Protein 7NFJ (pdb70)

Sequence (209 aa):
GEIAQALKEEIAKALKEIAWALKEIAQAYKGGEIAQQALKEEIAKALKEEIAWALKEIAQAYKGGEEIAQALKEEIAKALKEIAWALKEIAQAYKGGEEIAQALKEEIAKALKEIAWALKEIAQAYKGEEIAQQALKEEIAKALKEIAWALKEIAQAYKGGEIAQALKEIAKALKEIAWALKEIAQAYKGGEIAQALKEEIAKKALKEIAWALKEIAQAYKG

Secondary structure (P-SEA, 3-state):
caaaaaaaaaaaaaaaaaaaaaaaaaaaac/caaaaaaaaaaaaaaaaaaaaaaaaaaaac/caaaaaaaaaaaaaaaaaaaaaaaaaaaac/caaaaaaaaaaaaaaaaaaaaaaaaaaac/caaaaaaaaaaaaaaaaaaaaaaaaaaaac/caaaaaaaaaaaaaaaaaaaaaaaaaaaac/caaaaaaaaaaaaaaaaaaaaaaaaaaaac

B-factor: mean 31.12, std 14.84, range [14.7, 106.24]

Structure (mmCIF, N/CA/C/O backbone):
data_7NFJ
#
_entry.id   7NFJ
#
_cell.length_a   48.539
_cell.length_b   130.416
_cell.length_c   38.454
_cell.angle_alpha   90.000
_cell.angle_beta   90.000
_cell.angle_gamma   90.000
#
_symmetry.space_group_name_H-M   'P 21 21 2'
#
loop_
_entity.id
_entity.type
_entity.pdbx_description
1 polymer CC-Type2-(LaId)4-L28Y
2 water water
#
loop_
_atom_site.group_PDB
_atom_site.id
_atom_site.type_symbol
_atom_site.label_atom_id
_atom_site.label_alt_id
_atom_site.label_comp_id
_atom_site.label_asym_id
_atom_site.label_entity_id
_atom_site.label_seq_id
_atom_site.pdbx_PDB_ins_code
_atom_site.Cartn_x
_atom_site.Cartn_y
_atom_site.Cartn_z
_atom_site.occupancy
_atom_site.B_iso_or_equiv
_atom_site.auth_seq_id
_atom_site.auth_comp_id
_atom_site.auth_asym_id
_atom_site.auth_atom_id
_atom_site.pdbx_PDB_model_num
ATOM 4 N N . GLY A 1 2 ? 11.611 0.810 6.777 1.00 43.52 1 GLY A N 1
ATOM 5 C CA . GLY A 1 2 ? 11.996 0.604 8.211 1.00 40.13 1 GLY A CA 1
ATOM 6 C C . GLY A 1 2 ? 12.156 1.874 9.041 1.00 35.61 1 GLY A C 1
ATOM 7 O O . GLY A 1 2 ? 12.035 3.007 8.508 1.00 30.44 1 GLY A O 1
ATOM 8 N N . GLU A 1 3 ? 12.373 1.700 10.344 1.00 32.49 2 GLU A N 1
ATOM 9 C CA . GLU A 1 3 ? 12.274 2.835 11.303 1.00 31.81 2 GLU A CA 1
ATOM 10 C C . GLU A 1 3 ? 13.468 3.779 11.079 1.00 27.70 2 GLU A C 1
ATOM 11 O O . GLU A 1 3 ? 13.355 4.951 11.322 1.00 28.61 2 GLU A O 1
ATOM 17 N N . ILE A 1 4 ? 14.631 3.280 10.664 1.00 28.57 3 ILE A N 1
ATOM 18 C CA . ILE A 1 4 ? 15.813 4.151 10.417 1.00 26.49 3 ILE A CA 1
ATOM 19 C C . ILE A 1 4 ? 15.495 5.062 9.226 1.00 25.68 3 ILE A C 1
ATOM 20 O O . ILE A 1 4 ? 15.670 6.290 9.303 1.00 24.83 3 ILE A O 1
ATOM 25 N N . ALA A 1 5 ? 15.020 4.480 8.131 1.00 26.20 4 ALA A N 1
ATOM 26 C CA . ALA A 1 5 ? 14.685 5.257 6.935 1.00 25.38 4 ALA A CA 1
ATOM 27 C C . ALA A 1 5 ? 13.582 6.279 7.291 1.00 24.74 4 ALA A C 1
ATOM 28 O O . ALA A 1 5 ? 13.667 7.423 6.845 1.00 24.77 4 ALA A O 1
ATOM 30 N N . GLN A 1 6 ? 12.571 5.859 8.073 1.00 25.36 5 GLN A N 1
ATOM 31 C CA . GLN A 1 6 ? 11.518 6.808 8.477 1.00 26.09 5 GLN A CA 1
ATOM 32 C C . GLN A 1 6 ? 12.093 7.975 9.273 1.00 24.07 5 GLN A C 1
ATOM 33 O O . GLN A 1 6 ? 11.695 9.114 9.065 1.00 24.28 5 GLN A O 1
ATOM 39 N N . ALA A 1 7 ? 12.991 7.696 10.204 1.00 23.20 6 ALA A N 1
ATOM 40 C CA . ALA A 1 7 ? 13.586 8.755 11.022 1.00 22.42 6 ALA A CA 1
ATOM 41 C C . ALA A 1 7 ? 14.426 9.702 10.162 1.00 20.13 6 ALA A C 1
ATOM 42 O O . ALA A 1 7 ? 14.415 10.915 10.385 1.00 21.19 6 ALA A O 1
ATOM 44 N N . LEU A 1 8 ? 15.122 9.150 9.176 1.00 20.23 7 LEU A N 1
ATOM 45 C CA . LEU A 1 8 ? 15.888 9.983 8.238 1.00 19.64 7 LEU A CA 1
ATOM 46 C C . LEU A 1 8 ? 14.963 10.884 7.406 1.00 19.95 7 LEU A C 1
ATOM 47 O O . LEU A 1 8 ? 15.281 12.049 7.187 1.00 19.94 7 LEU A O 1
ATOM 52 N N . LYS A 1 9 ? 13.786 10.365 7.046 1.00 21.98 8 LYS A N 1
ATOM 53 C CA . LYS A 1 9 ? 12.802 11.178 6.337 1.00 21.54 8 LYS A CA 1
ATOM 54 C C . LYS A 1 9 ? 12.297 12.326 7.261 1.00 20.88 8 LYS A C 1
ATOM 55 O O . LYS A 1 9 ? 12.068 13.443 6.768 1.00 22.03 8 LYS A O 1
ATOM 61 N N . GLU A 1 10 ? 12.143 12.063 8.549 1.00 20.75 9 GLU A N 1
ATOM 62 C CA A GLU A 1 10 ? 11.749 13.111 9.494 0.49 22.10 9 GLU A CA 1
ATOM 63 C CA B GLU A 1 10 ? 11.747 13.109 9.496 0.51 22.65 9 GLU A CA 1
ATOM 64 C C . GLU A 1 10 ? 12.828 14.197 9.562 1.00 19.58 9 GLU A C 1
ATOM 65 O O . GLU A 1 10 ? 12.531 15.377 9.690 1.00 20.66 9 GLU A O 1
ATOM 76 N N . ILE A 1 11 ? 14.095 13.801 9.525 1.00 18.37 10 ILE A N 1
ATOM 77 C CA . ILE A 1 11 ? 15.223 14.773 9.482 1.00 18.36 10 ILE A CA 1
ATOM 78 C C . ILE A 1 11 ? 15.097 15.619 8.218 1.00 16.85 10 ILE A C 1
ATOM 79 O O . ILE A 1 11 ? 15.224 16.844 8.269 1.00 17.32 10 ILE A O 1
ATOM 84 N N . ALA A 1 12 ? 14.846 14.974 7.066 1.00 17.25 11 ALA A N 1
ATOM 85 C CA . ALA A 1 12 ? 14.695 15.722 5.798 1.00 17.17 11 ALA A CA 1
ATOM 86 C C . ALA A 1 12 ? 13.551 16.749 5.936 1.00 18.55 11 ALA A C 1
ATOM 87 O O . ALA A 1 12 ? 13.681 17.886 5.519 1.00 18.11 11 ALA A O 1
ATOM 89 N N . LYS A 1 13 ? 12.416 16.333 6.529 1.00 18.15 12 LYS A N 1
ATOM 90 C CA . LYS A 1 13 ? 11.270 17.238 6.691 1.00 19.68 12 LYS A CA 1
ATOM 91 C C . LYS A 1 13 ? 11.662 18.427 7.558 1.00 17.95 12 LYS A C 1
ATOM 92 O O . LYS A 1 13 ? 11.295 19.569 7.276 1.00 19.09 12 LYS A O 1
ATOM 98 N N . ALA A 1 14 ? 12.376 18.174 8.655 1.00 17.57 13 ALA A N 1
ATOM 99 C CA . ALA A 1 14 ? 12.813 19.231 9.581 1.00 17.56 13 ALA A CA 1
ATOM 100 C C . ALA A 1 14 ? 13.749 20.220 8.864 1.00 16.39 13 ALA A C 1
ATOM 101 O O . ALA A 1 14 ? 13.675 21.430 9.064 1.00 16.86 13 ALA A O 1
ATOM 103 N N . LEU A 1 15 ? 14.626 19.700 7.999 1.00 15.61 14 LEU A N 1
ATOM 104 C CA . LEU A 1 15 ? 15.509 20.564 7.207 1.00 15.24 14 LEU A CA 1
ATOM 105 C C . LEU A 1 15 ? 14.718 21.438 6.235 1.00 15.62 14 LEU A C 1
ATOM 106 O O . LEU A 1 15 ? 15.053 22.599 6.020 1.00 16.11 14 LEU A O 1
ATOM 111 N N . LYS A 1 16 ? 13.631 20.903 5.655 1.00 16.99 15 LYS A N 1
ATOM 112 C CA . LYS A 1 16 ? 12.766 21.712 4.784 1.00 17.49 15 LYS A CA 1
ATOM 113 C C . LYS A 1 16 ? 12.113 22.845 5.636 1.00 17.14 15 LYS A C 1
ATOM 114 O O . LYS A 1 16 ? 11.920 23.956 5.131 1.00 17.59 15 LYS A O 1
ATOM 120 N N . GLU A 1 17 ? 11.777 22.539 6.882 1.00 16.81 16 GLU A N 1
ATOM 121 C CA . GLU A 1 17 ? 11.242 23.577 7.790 1.00 17.50 16 GLU A CA 1
ATOM 122 C C . GLU A 1 17 ? 12.233 24.690 8.034 1.00 15.88 16 GLU A C 1
ATOM 123 O O . GLU A 1 17 ? 11.909 25.865 8.107 1.00 17.08 16 GLU A O 1
ATOM 129 N N . ILE A 1 18 ? 13.498 24.305 8.168 1.00 16.32 17 ILE A N 1
ATOM 130 C CA . ILE A 1 18 ? 14.601 25.296 8.334 1.00 15.96 17 ILE A CA 1
ATOM 131 C C . ILE A 1 18 ? 14.683 26.131 7.029 1.00 15.08 17 ILE A C 1
ATOM 132 O O . ILE A 1 18 ? 14.797 27.387 7.118 1.00 15.91 17 ILE A O 1
ATOM 137 N N . ALA A 1 19 ? 14.621 25.517 5.862 1.00 15.29 18 ALA A N 1
ATOM 138 C CA . ALA A 1 19 ? 14.681 26.282 4.603 1.00 15.10 18 ALA A CA 1
ATOM 139 C C . ALA A 1 19 ? 13.539 27.299 4.592 1.00 15.52 18 ALA A C 1
ATOM 140 O O . ALA A 1 19 ? 13.716 28.458 4.179 1.00 16.33 18 ALA A O 1
ATOM 142 N N . TRP A 1 20 ? 12.313 26.877 4.958 1.00 16.09 19 TRP A N 1
ATOM 143 C CA . TRP A 1 20 ? 11.165 27.790 4.970 1.00 16.96 19 TRP A CA 1
ATOM 144 C C . TRP A 1 20 ? 11.367 28.936 5.913 1.00 16.09 19 TRP A C 1
ATOM 145 O O . TRP A 1 20 ? 11.080 30.095 5.578 1.00 17.19 19 TRP A O 1
ATOM 156 N N . ALA A 1 21 ? 11.914 28.667 7.098 1.00 16.34 20 ALA A N 1
ATOM 157 C CA . ALA A 1 21 ? 12.146 29.723 8.096 1.00 16.44 20 ALA A CA 1
ATOM 158 C C . ALA A 1 21 ? 13.185 30.712 7.534 1.00 15.54 20 ALA A C 1
ATOM 159 O O . ALA A 1 21 ? 13.087 31.937 7.793 1.00 16.74 20 ALA A O 1
ATOM 161 N N . LEU A 1 22 ? 14.184 30.250 6.794 1.00 15.33 21 LEU A N 1
ATOM 162 C CA . LEU A 1 22 ? 15.156 31.132 6.138 1.00 15.10 21 LEU A CA 1
ATOM 163 C C . LEU A 1 22 ? 14.495 32.016 5.079 1.00 16.00 21 LEU A C 1
ATOM 164 O O . LEU A 1 22 ? 14.818 33.224 4.990 1.00 16.60 21 LEU A O 1
ATOM 169 N N . LYS A 1 23 ? 13.558 31.435 4.339 1.00 16.49 22 LYS A N 1
ATOM 170 C CA . LYS A 1 23 ? 12.779 32.242 3.394 1.00 17.00 22 LYS A CA 1
ATOM 171 C C . LYS A 1 23 ? 11.992 33.341 4.148 1.00 17.30 22 LYS A C 1
ATOM 172 O O . LYS A 1 23 ? 11.862 34.493 3.651 1.00 18.55 22 LYS A O 1
ATOM 178 N N . GLU A 1 24 ? 11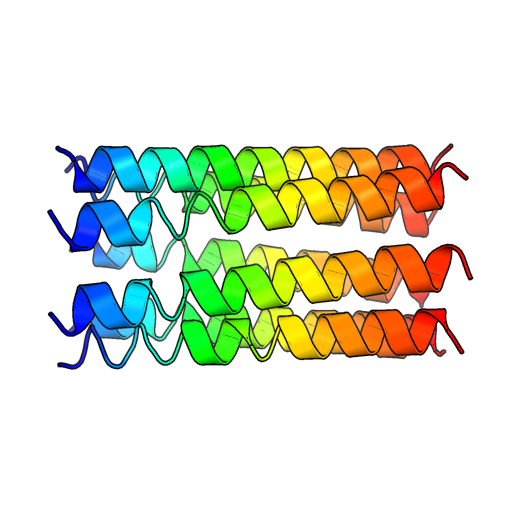.463 33.019 5.339 1.00 17.48 23 GLU A N 1
ATOM 179 C CA . GLU A 1 24 ? 10.751 34.024 6.157 1.00 18.26 23 GLU A CA 1
ATOM 180 C C . GLU A 1 24 ? 11.665 35.153 6.580 1.00 18.55 23 GLU A C 1
ATOM 181 O O . GLU A 1 24 ? 11.297 36.309 6.601 1.00 19.86 23 GLU A O 1
ATOM 187 N N . ILE A 1 25 ? 12.910 34.840 6.909 1.00 17.30 24 ILE A N 1
ATOM 188 C CA . ILE A 1 25 ? 13.938 35.855 7.242 1.00 17.57 24 ILE A CA 1
ATOM 189 C C . ILE A 1 25 ? 14.144 36.774 6.018 1.00 18.42 24 ILE A C 1
ATOM 190 O O . ILE A 1 25 ? 14.124 38.016 6.183 1.00 19.97 24 ILE A O 1
ATOM 195 N N . ALA A 1 26 ? 14.326 36.185 4.832 1.00 17.38 25 ALA A N 1
ATOM 196 C CA . ALA A 1 26 ? 14.549 36.999 3.645 1.00 18.50 25 ALA A CA 1
ATOM 197 C C . ALA A 1 26 ? 13.335 37.938 3.408 1.00 19.15 25 ALA A C 1
ATOM 198 O O . ALA A 1 26 ? 13.523 39.142 3.140 1.00 21.20 25 ALA A O 1
ATOM 200 N N . GLN A 1 27 ? 12.128 37.406 3.569 1.00 18.95 26 GLN A N 1
ATOM 201 C CA . GLN A 1 27 ? 10.918 38.214 3.327 1.00 20.33 26 GLN A CA 1
ATOM 202 C C . GLN A 1 27 ? 10.809 39.327 4.354 1.00 21.41 26 GLN A C 1
ATOM 203 O O . GLN A 1 27 ? 10.428 40.463 4.033 1.00 23.58 26 GLN A O 1
ATOM 209 N N . ALA A 1 28 ? 11.141 39.041 5.595 1.00 20.38 27 ALA A N 1
ATOM 210 C CA . ALA A 1 28 ? 11.021 40.003 6.714 1.00 23.52 27 ALA A CA 1
ATOM 211 C C . ALA A 1 28 ? 12.006 41.132 6.472 1.00 24.34 27 ALA A C 1
ATOM 212 O O . ALA A 1 28 ? 11.654 42.315 6.714 1.00 28.38 27 ALA A O 1
ATOM 214 N N . TYR A 1 29 ? 13.232 40.833 6.005 1.00 24.47 28 TYR A N 1
ATOM 215 C CA . TYR A 1 29 ? 14.204 41.879 5.715 1.00 25.46 28 TYR A CA 1
ATOM 216 C C . TYR A 1 29 ? 13.691 42.809 4.609 1.00 29.41 28 TYR A C 1
ATOM 217 O O . TYR A 1 29 ? 13.872 43.997 4.740 1.00 31.57 28 TYR A O 1
ATOM 226 N N . LYS A 1 30 ? 13.024 42.266 3.574 1.00 27.48 29 LYS A N 1
ATOM 227 C CA . LYS A 1 30 ? 12.527 43.002 2.410 1.00 31.25 29 LYS A CA 1
ATOM 228 C C . LYS A 1 30 ? 11.302 43.825 2.783 1.00 31.03 29 LYS A C 1
ATOM 229 O O . LYS A 1 30 ? 10.902 44.679 1.976 1.00 34.06 29 LYS A O 1
ATOM 235 N N . GLY A 1 31 ? 10.673 43.560 3.928 1.00 30.94 30 GLY A N 1
ATOM 236 C CA . GLY A 1 31 ? 9.484 44.310 4.327 1.00 33.96 30 GLY A CA 1
ATOM 237 C C . GLY A 1 31 ? 8.264 43.561 3.916 1.00 31.70 30 GLY A C 1
ATOM 238 O O . GLY A 1 31 ? 7.199 44.201 3.955 1.00 38.31 30 GLY A O 1
ATOM 240 N N . GLY B 1 2 ? 13.974 1.093 17.829 1.00 44.29 1 GLY B N 1
ATOM 241 C CA . GLY B 1 2 ? 15.482 0.960 18.117 1.00 43.98 1 GLY B CA 1
ATOM 242 C C . GLY B 1 2 ? 16.129 2.232 18.631 1.00 33.64 1 GLY B C 1
ATOM 243 O O . GLY B 1 2 ? 15.611 3.331 18.344 1.00 32.72 1 GLY B O 1
ATOM 244 N N . GLU B 1 3 ? 17.256 2.117 19.331 1.00 33.77 2 GLU B N 1
ATOM 245 C CA . GLU B 1 3 ? 17.953 3.289 19.899 1.00 34.46 2 GLU B CA 1
ATOM 246 C C . GLU B 1 3 ? 18.480 4.192 18.768 1.00 27.71 2 GLU B C 1
ATOM 247 O O . GLU B 1 3 ? 18.562 5.403 18.957 1.00 30.48 2 GLU B O 1
ATOM 253 N N . ILE B 1 4 ? 18.930 3.631 17.645 1.00 28.18 3 ILE B N 1
ATOM 254 C CA . ILE B 1 4 ? 19.450 4.480 16.520 1.00 26.64 3 ILE B CA 1
ATOM 255 C C . ILE B 1 4 ? 18.278 5.309 15.954 1.00 25.80 3 ILE B C 1
ATOM 256 O O . ILE B 1 4 ? 18.402 6.531 15.803 1.00 26.38 3 ILE B O 1
ATOM 261 N N . ALA B 1 5 ? 17.140 4.668 15.684 1.00 27.89 4 ALA B N 1
ATOM 262 C CA . ALA B 1 5 ? 15.978 5.415 15.164 1.00 27.40 4 ALA B CA 1
ATOM 263 C C . ALA B 1 5 ? 15.533 6.479 16.184 1.00 27.18 4 ALA B C 1
ATOM 264 O O . ALA B 1 5 ? 15.213 7.594 15.793 1.00 26.34 4 ALA B O 1
ATOM 266 N N A GLN B 1 6 ? 15.536 6.151 17.473 0.50 27.06 5 GLN B N 1
ATOM 267 N N B GLN B 1 6 ? 15.538 6.154 17.473 0.50 27.14 5 GLN B N 1
ATOM 268 C CA A GLN B 1 6 ? 15.140 7.128 18.510 0.50 28.06 5 GLN B CA 1
ATOM 269 C CA B GLN B 1 6 ? 15.135 7.127 18.515 0.50 28.37 5 GLN B CA 1
ATOM 270 C C A GLN B 1 6 ? 16.098 8.326 18.485 0.50 26.55 5 GLN B C 1
ATOM 271 C C B GLN B 1 6 ? 16.097 8.324 18.489 0.50 26.59 5 GLN B C 1
ATOM 272 O O A GLN B 1 6 ? 15.653 9.474 18.605 0.50 25.98 5 GLN B O 1
ATOM 273 O O B GLN B 1 6 ? 15.648 9.470 18.613 0.50 26.06 5 GLN B O 1
ATOM 284 N N . ALA B 1 7 ? 17.399 8.076 18.373 1.00 25.57 6 ALA B N 1
ATOM 285 C CA . ALA B 1 7 ? 18.356 9.180 18.362 1.00 24.78 6 ALA B CA 1
ATOM 286 C C . ALA B 1 7 ? 18.186 10.027 17.107 1.00 22.36 6 ALA B C 1
ATOM 287 O O . ALA B 1 7 ? 18.319 11.245 17.180 1.00 22.59 6 ALA B O 1
ATOM 289 N N . LEU B 1 8 ? 17.902 9.376 15.976 1.00 22.24 7 LEU B N 1
ATOM 290 C CA . LEU B 1 8 ? 17.609 10.137 14.747 1.00 20.50 7 LEU B CA 1
ATOM 291 C C . LEU B 1 8 ? 16.371 11.027 14.911 1.00 21.01 7 LEU B C 1
ATOM 292 O O . LEU B 1 8 ? 16.358 12.149 14.430 1.00 21.55 7 LEU B O 1
ATOM 297 N N . LYS B 1 9 ? 15.341 10.532 15.613 1.00 23.11 8 LYS B N 1
ATOM 298 C CA . LYS B 1 9 ? 14.168 11.344 15.917 1.00 23.32 8 LYS B CA 1
ATOM 299 C C . LYS B 1 9 ? 14.549 12.546 16.784 1.00 24.03 8 LYS B C 1
ATOM 300 O O . LYS B 1 9 ? 13.997 13.624 16.614 1.00 24.22 8 LYS B O 1
ATOM 306 N N A GLU B 1 10 ?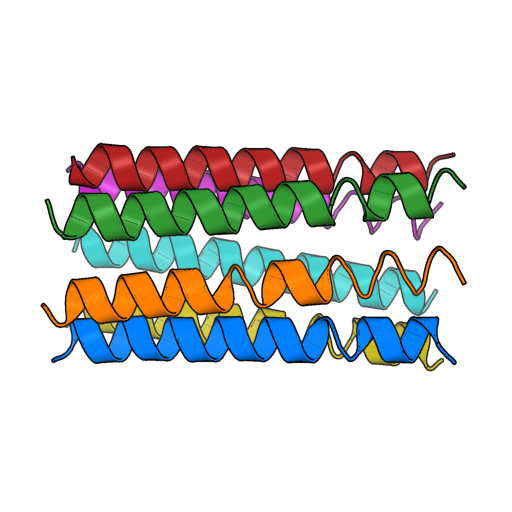 15.476 12.357 17.728 0.50 23.03 9 GLU B N 1
ATOM 307 N N B GLU B 1 10 ? 15.476 12.353 17.733 0.50 24.16 9 GLU B N 1
ATOM 308 C CA A GLU B 1 10 ? 15.940 13.479 18.572 0.50 23.12 9 GLU B CA 1
ATOM 309 C CA B GLU B 1 10 ? 15.943 13.477 18.575 0.50 24.37 9 GLU B CA 1
ATOM 310 C C A GLU B 1 10 ? 16.650 14.522 17.691 0.50 20.47 9 GLU B C 1
ATOM 311 C C B GLU B 1 10 ? 16.650 14.521 17.692 0.50 20.87 9 GLU B C 1
ATOM 312 O O A GLU B 1 10 ? 16.521 15.717 17.943 0.50 22.46 9 GLU B O 1
ATOM 313 O O B GLU B 1 10 ? 16.523 15.717 17.945 0.50 22.79 9 GLU B O 1
ATOM 324 N N . ILE B 1 11 ? 17.402 14.073 16.684 1.00 20.33 10 ILE B N 1
ATOM 325 C CA . ILE B 1 11 ? 18.023 14.996 15.735 1.00 18.72 10 ILE B CA 1
ATOM 326 C C . ILE B 1 11 ? 16.950 15.795 14.985 1.00 19.83 10 ILE B C 1
ATOM 327 O O . ILE B 1 11 ? 17.042 17.013 14.877 1.00 19.32 10 ILE B O 1
ATOM 332 N N . ALA B 1 12 ? 15.895 15.102 14.516 1.00 19.11 11 ALA B N 1
ATOM 333 C CA . ALA B 1 12 ? 14.831 15.795 13.797 1.00 19.21 11 ALA B CA 1
ATOM 334 C C . ALA B 1 12 ? 14.180 16.839 14.745 1.00 20.41 11 ALA B C 1
ATOM 335 O O . ALA B 1 12 ? 13.899 17.969 14.309 1.00 19.61 11 ALA B O 1
ATOM 337 N N . LYS B 1 13 ? 13.943 16.507 16.015 1.00 19.92 12 LYS B N 1
ATOM 338 C CA . LYS B 1 13 ? 13.318 17.437 16.958 1.00 21.39 12 LYS B CA 1
ATOM 339 C C . LYS B 1 13 ? 14.207 18.653 17.163 1.00 22.68 12 LYS B C 1
ATOM 340 O O . LYS B 1 13 ? 13.738 19.812 17.181 1.00 21.65 12 LYS B O 1
ATOM 346 N N . ALA B 1 14 ? 15.526 18.431 17.255 1.00 20.48 13 ALA B N 1
ATOM 347 C CA . ALA B 1 14 ? 16.476 19.556 17.434 1.00 19.12 13 ALA B CA 1
ATOM 348 C C . ALA B 1 14 ? 16.470 20.449 16.188 1.00 17.67 13 ALA B C 1
ATOM 349 O O . ALA B 1 14 ? 16.577 21.689 16.301 1.00 19.66 13 ALA B O 1
ATOM 351 N N . LEU B 1 15 ? 16.393 19.866 14.996 1.00 17.54 14 LEU B N 1
ATOM 352 C CA . LEU B 1 15 ? 16.312 20.649 13.760 1.00 17.49 14 LEU B CA 1
ATOM 353 C C . LEU B 1 15 ? 15.021 21.513 13.738 1.00 17.60 14 LEU B C 1
ATOM 354 O O . LEU B 1 15 ? 15.046 22.642 13.270 1.00 17.91 14 LEU B O 1
ATOM 359 N N . LYS B 1 16 ? 13.911 20.977 14.254 1.00 18.62 15 LYS B N 1
ATOM 360 C CA . LYS B 1 16 ? 12.683 21.792 14.350 1.00 20.19 15 LYS B CA 1
ATOM 361 C C . LYS B 1 16 ? 12.892 22.967 15.318 1.00 19.24 15 LYS B C 1
ATOM 362 O O . LYS B 1 16 ? 12.376 24.067 15.094 1.00 20.66 15 LYS B O 1
ATOM 368 N N A GLU B 1 17 ? 13.671 22.767 16.373 0.47 19.31 16 GLU B N 1
ATOM 369 N N B GLU B 1 17 ? 13.671 22.768 16.372 0.53 19.37 16 GLU B N 1
ATOM 370 C CA A GLU B 1 17 ? 14.018 23.869 17.296 0.47 19.77 16 GLU B CA 1
ATOM 371 C CA B GLU B 1 17 ? 14.026 23.868 17.296 0.53 20.00 16 GLU B CA 1
ATOM 372 C C A GLU B 1 17 ? 14.816 24.945 16.555 0.47 18.61 16 GLU B C 1
ATOM 373 C C B GLU B 1 17 ? 14.815 24.946 16.548 0.53 18.65 16 GLU B C 1
ATOM 374 O O A GLU B 1 17 ? 14.631 26.145 16.809 0.47 20.32 16 GLU B O 1
ATOM 375 O O B GLU B 1 17 ? 14.632 26.147 16.804 0.53 20.15 16 GLU B O 1
ATOM 386 N N . ILE B 1 18 ? 15.723 24.525 15.696 1.00 17.57 17 ILE B N 1
ATOM 387 C CA . ILE B 1 18 ? 16.493 25.481 14.869 1.00 17.11 17 ILE B CA 1
ATOM 388 C C . ILE B 1 18 ? 15.537 26.262 13.953 1.00 16.75 17 ILE B C 1
ATOM 389 O O . ILE B 1 18 ? 15.636 27.488 13.853 1.00 16.83 17 ILE B O 1
ATOM 394 N N . ALA B 1 19 ? 14.583 25.579 13.328 1.00 16.70 18 ALA B N 1
ATOM 395 C CA . ALA B 1 19 ? 13.599 26.245 12.459 1.00 16.68 18 ALA B CA 1
ATOM 396 C C . ALA B 1 19 ? 12.850 27.319 13.274 1.00 17.51 18 ALA B C 1
ATOM 397 O O . ALA B 1 19 ? 12.672 28.444 12.777 1.00 17.99 18 ALA B O 1
ATOM 399 N N . TRP B 1 20 ? 12.419 26.965 14.477 1.00 18.25 19 TRP B N 1
ATOM 400 C CA . TRP B 1 20 ? 11.688 27.924 15.304 1.00 19.88 19 TRP B CA 1
ATOM 401 C C . TRP B 1 20 ? 12.532 29.126 15.692 1.00 19.91 19 TRP B C 1
ATOM 402 O O . TRP B 1 20 ? 12.070 30.260 15.662 1.00 21.02 19 TRP B O 1
ATOM 413 N N . ALA B 1 21 ? 13.802 28.894 16.021 1.00 19.43 20 ALA B N 1
ATOM 414 C CA . ALA B 1 21 ? 14.716 29.994 16.355 1.00 19.69 20 ALA B CA 1
ATOM 415 C C . ALA B 1 21 ? 14.896 30.927 15.143 1.00 17.37 20 ALA B C 1
ATOM 416 O O . ALA B 1 21 ? 14.964 32.148 15.289 1.00 19.88 20 ALA B O 1
ATOM 418 N N . LEU B 1 22 ? 14.988 30.358 13.939 1.00 17.68 21 LEU B N 1
ATOM 419 C CA . LEU B 1 22 ? 15.059 31.161 12.720 1.00 18.20 21 LEU B CA 1
ATOM 420 C C . LEU B 1 22 ? 13.781 31.990 12.524 1.00 17.94 21 LEU B C 1
ATOM 421 O O . LEU B 1 22 ? 13.863 33.144 12.107 1.00 18.23 21 LEU B O 1
ATOM 426 N N . LYS B 1 23 ? 12.629 31.417 12.853 1.00 18.08 22 LYS B N 1
ATOM 427 C CA . LYS B 1 23 ? 11.365 32.192 12.771 1.00 19.18 22 LYS B CA 1
ATOM 428 C C . LYS B 1 23 ? 11.428 33.341 13.764 1.00 19.77 22 LYS B C 1
ATOM 429 O O . LYS B 1 23 ? 10.890 34.437 13.477 1.00 21.03 22 LYS B O 1
ATOM 435 N N . GLU B 1 24 ? 12.026 33.135 14.927 1.00 20.51 23 GLU B N 1
ATOM 436 C CA . GLU B 1 24 ? 12.206 34.234 15.898 1.00 21.92 23 GLU B CA 1
ATOM 437 C C . GLU B 1 24 ? 13.097 35.347 15.361 1.00 21.92 23 GLU B C 1
ATOM 438 O O . GLU B 1 24 ? 12.854 36.514 15.599 1.00 25.72 23 GLU B O 1
ATOM 444 N N . ILE B 1 25 ? 14.120 34.997 14.594 1.00 20.63 24 ILE B N 1
ATOM 445 C CA . ILE B 1 25 ? 14.981 36.005 13.923 1.00 20.25 24 ILE B CA 1
ATOM 446 C C . ILE B 1 25 ? 14.127 36.781 12.895 1.00 19.64 24 ILE B C 1
ATOM 447 O O . ILE B 1 25 ? 14.201 37.997 12.845 1.00 22.77 24 ILE B O 1
ATOM 452 N N . ALA B 1 26 ? 13.297 36.078 12.108 1.00 19.26 25 ALA B N 1
ATOM 453 C CA . ALA B 1 26 ? 12.425 36.770 11.158 1.00 20.57 25 ALA B CA 1
ATOM 454 C C . ALA B 1 26 ? 11.498 37.746 11.909 1.00 21.46 25 ALA B C 1
ATOM 455 O O . ALA B 1 26 ? 11.316 38.857 11.435 1.00 24.45 25 ALA B O 1
ATOM 457 N N . GLN B 1 27 ? 10.941 37.325 13.043 1.00 25.09 26 GLN B N 1
ATOM 458 C CA . GLN B 1 27 ? 10.014 38.177 13.828 1.00 28.79 26 GLN B CA 1
ATOM 459 C C . GLN B 1 27 ? 10.794 39.398 14.341 1.00 25.64 26 GLN B C 1
ATOM 460 O O . GLN B 1 27 ? 10.271 40.531 14.327 1.00 32.03 26 GLN B O 1
ATOM 466 N N . ALA B 1 28 ? 12.061 39.202 14.735 1.00 27.62 27 ALA B N 1
ATOM 467 C CA . ALA B 1 28 ? 12.928 40.299 15.208 1.00 27.22 27 ALA B CA 1
ATOM 468 C C . ALA B 1 28 ? 13.151 41.322 14.072 1.00 28.96 27 ALA B C 1
ATOM 469 O O . ALA B 1 28 ? 13.059 42.510 14.325 1.00 34.15 27 ALA B O 1
ATOM 471 N N . TYR B 1 29 ? 13.378 40.839 12.868 1.00 28.94 28 TYR B N 1
ATOM 472 C CA . TYR B 1 29 ? 13.581 41.673 11.674 1.00 31.22 28 TYR B CA 1
ATOM 473 C C . TYR B 1 29 ? 12.325 42.493 11.380 1.00 34.45 28 TYR B C 1
ATOM 474 O O . TYR B 1 29 ? 12.449 43.613 10.978 1.00 45.25 28 TYR B O 1
ATOM 483 N N . LYS B 1 30 ? 11.139 41.919 11.568 1.00 35.00 29 LYS B N 1
ATOM 484 C CA . LYS B 1 30 ? 9.849 42.596 11.323 1.00 41.06 29 LYS B CA 1
ATOM 485 C C . LYS B 1 30 ? 9.664 43.722 12.336 1.00 53.87 29 LYS B C 1
ATOM 486 O O . LYS B 1 30 ? 8.994 44.727 11.987 1.00 66.52 29 LYS B O 1
ATOM 492 N N . GLY B 1 31 ? 10.209 43.575 13.548 1.00 45.30 30 GLY B N 1
ATOM 493 C CA . GLY B 1 31 ? 9.958 44.562 14.619 1.00 51.79 30 GLY B CA 1
ATOM 497 N N . GLY C 1 2 ? 24.164 1.889 22.822 1.00 43.05 1 GLY C N 1
ATOM 498 C CA . GLY C 1 2 ? 25.292 1.681 21.830 1.00 32.74 1 GLY C CA 1
ATOM 499 C C . GLY C 1 2 ? 26.031 2.963 21.439 1.00 33.52 1 GLY C C 1
ATOM 500 O O . GLY C 1 2 ? 25.484 4.043 21.594 1.00 33.51 1 GLY C O 1
ATOM 501 N N A GLU C 1 3 ? 27.273 2.841 20.948 0.50 33.96 2 GLU C N 1
ATOM 502 N N B GLU C 1 3 ? 27.258 2.822 20.926 0.50 35.31 2 GLU C N 1
ATOM 503 C CA A GLU C 1 3 ? 28.137 4.025 20.725 0.50 30.49 2 GLU C CA 1
ATOM 504 C CA B GLU C 1 3 ? 28.139 3.995 20.716 0.50 33.81 2 GLU C CA 1
ATOM 505 C C A GLU C 1 3 ? 27.567 4.854 19.563 0.50 29.53 2 GLU C C 1
ATOM 506 C C B GLU C 1 3 ? 27.573 4.846 19.561 0.50 31.68 2 GLU C C 1
ATOM 507 O O A GLU C 1 3 ? 27.745 6.077 19.569 0.50 29.69 2 GLU C O 1
ATOM 508 O O B GLU C 1 3 ? 27.746 6.076 19.579 0.50 30.04 2 GLU C O 1
ATOM 519 N N . ILE C 1 4 ? 26.967 4.212 18.551 1.00 29.52 3 ILE C N 1
ATOM 520 C CA . ILE C 1 4 ? 26.408 4.977 17.404 1.00 25.98 3 ILE C CA 1
ATOM 521 C C . ILE C 1 4 ? 25.221 5.826 17.903 1.00 25.74 3 ILE C C 1
ATOM 522 O O . ILE C 1 4 ? 25.149 7.033 17.635 1.00 25.37 3 ILE C O 1
ATOM 527 N N . ALA C 1 5 ? 24.331 5.239 18.660 1.00 26.99 4 ALA C N 1
ATOM 528 C CA . A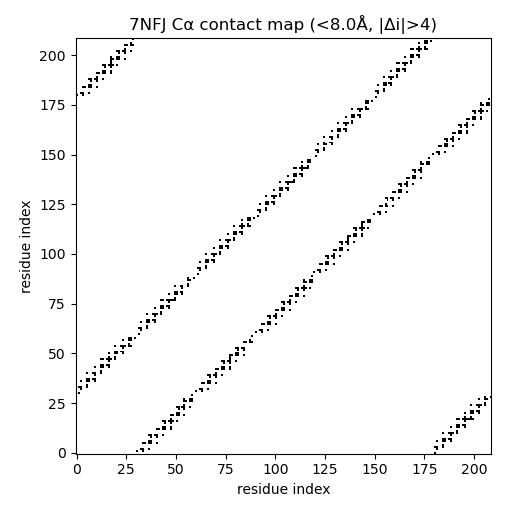LA C 1 5 ? 23.180 5.961 19.219 1.00 26.66 4 ALA C CA 1
ATOM 529 C C . ALA C 1 5 ? 23.683 7.087 20.120 1.00 26.04 4 ALA C C 1
ATOM 530 O O . ALA C 1 5 ? 23.140 8.192 20.098 1.00 28.02 4 ALA C O 1
ATOM 532 N N . GLN C 1 6 ? 24.702 6.836 20.940 1.00 29.14 5 GLN C N 1
ATOM 533 C CA . GLN C 1 6 ? 25.238 7.891 21.834 1.00 29.19 5 GLN C CA 1
ATOM 534 C C . GLN C 1 6 ? 25.778 9.051 20.999 1.00 25.64 5 GLN C C 1
ATOM 535 O O . GLN C 1 6 ? 25.577 10.223 21.349 1.00 27.05 5 GLN C O 1
ATOM 541 N N . ALA C 1 7 ? 26.516 8.747 19.931 1.00 24.14 6 ALA C N 1
ATOM 542 C CA . ALA C 1 7 ? 27.088 9.817 19.089 1.00 24.26 6 ALA C CA 1
ATOM 543 C C . ALA C 1 7 ? 25.955 10.612 18.422 1.00 22.64 6 ALA C C 1
ATOM 544 O O . ALA C 1 7 ? 26.063 11.829 18.288 1.00 22.94 6 ALA C O 1
ATOM 546 N N . LEU C 1 8 ? 24.905 9.913 17.965 1.00 22.94 7 LEU C N 1
ATOM 547 C CA . LEU C 1 8 ? 23.756 10.581 17.376 1.00 21.04 7 LEU C CA 1
ATOM 548 C C . LEU C 1 8 ? 23.086 11.534 18.411 1.00 21.83 7 LEU C C 1
ATOM 549 O O . LEU C 1 8 ? 22.668 12.636 18.054 1.00 21.43 7 LEU C O 1
ATOM 554 N N . LYS C 1 9 ? 23.004 11.089 19.666 1.00 23.31 8 LYS C N 1
ATOM 555 C CA . LYS C 1 9 ? 22.489 11.957 20.736 1.00 24.17 8 LYS C CA 1
ATOM 556 C C . LYS C 1 9 ? 23.369 13.197 20.909 1.00 23.94 8 LYS C C 1
ATOM 557 O O . LYS C 1 9 ? 22.849 14.285 21.174 1.00 24.93 8 LYS C O 1
ATOM 563 N N . GLU C 1 10 ? 24.688 13.036 20.796 1.00 23.98 9 GLU C N 1
ATOM 564 C CA A GLU C 1 10 ? 25.598 14.200 20.894 0.52 23.33 9 GLU C CA 1
ATOM 565 C CA B GLU C 1 10 ? 25.606 14.195 20.896 0.48 23.47 9 GLU C CA 1
ATOM 566 C C . GLU C 1 10 ? 25.324 15.174 19.733 1.00 21.72 9 GLU C C 1
ATOM 567 O O . GLU C 1 10 ? 25.400 16.377 19.909 1.00 22.95 9 GLU C O 1
ATOM 578 N N . ILE C 1 11 ? 25.027 14.646 18.547 1.00 19.98 10 ILE C N 1
ATOM 579 C CA . ILE C 1 11 ? 24.670 15.503 17.414 1.00 18.98 10 ILE C CA 1
ATOM 580 C C . ILE C 1 11 ? 23.374 16.276 17.731 1.00 19.14 10 ILE C C 1
ATOM 581 O O . ILE C 1 11 ? 23.301 17.478 17.481 1.00 19.18 10 ILE C O 1
ATOM 586 N N . ALA C 1 12 ? 22.367 15.586 18.302 1.00 19.78 11 ALA C N 1
ATOM 587 C CA . ALA C 1 12 ? 21.128 16.275 18.676 1.00 20.75 11 ALA C CA 1
ATOM 588 C C . ALA C 1 12 ? 21.413 17.378 19.676 1.00 20.47 11 ALA C C 1
ATOM 589 O O . ALA C 1 12 ? 20.847 18.488 19.562 1.00 22.13 11 ALA C O 1
ATOM 591 N N . LYS C 1 13 ? 22.248 17.117 20.674 1.00 22.21 12 LYS C N 1
ATOM 592 C CA . LYS C 1 13 ? 22.596 18.126 21.695 1.00 22.81 12 LYS C CA 1
ATOM 593 C C . LYS C 1 13 ? 23.295 19.330 21.050 1.00 21.09 12 LYS C C 1
ATOM 594 O O . LYS C 1 13 ? 22.988 20.497 21.372 1.00 22.72 12 LYS C O 1
ATOM 600 N N . ALA C 1 14 ? 24.179 19.077 20.089 1.00 21.05 13 ALA C N 1
ATOM 601 C CA . ALA C 1 14 ? 24.870 20.172 19.396 1.00 20.37 13 ALA C CA 1
ATOM 602 C C . ALA C 1 14 ? 23.900 21.001 18.581 1.00 19.43 13 ALA C C 1
ATOM 603 O O . ALA C 1 14 ? 24.028 22.242 18.516 1.00 19.83 13 ALA C O 1
ATOM 605 N N . LEU C 1 15 ? 22.920 20.336 17.936 1.00 18.57 14 LEU C N 1
ATOM 606 C CA . LEU C 1 15 ? 21.887 21.074 17.198 1.00 17.67 14 LEU C CA 1
ATOM 607 C C . LEU C 1 15 ? 21.032 21.953 18.098 1.00 18.36 14 LEU C C 1
ATOM 608 O O . LEU C 1 15 ? 20.676 23.061 17.727 1.00 19.76 14 LEU C O 1
ATOM 613 N N . LYS C 1 16 ? 20.779 21.502 19.319 1.00 20.71 15 LYS C N 1
ATOM 614 C CA . LYS C 1 16 ? 20.036 22.339 20.303 1.00 22.08 15 LYS C CA 1
ATOM 615 C C . LYS C 1 16 ? 20.898 23.562 20.652 1.00 22.75 15 LYS C C 1
ATOM 616 O O . LYS C 1 16 ? 20.379 24.648 20.817 1.00 24.15 15 LYS C O 1
ATOM 622 N N . GLU C 1 17 ? 22.223 23.389 20.732 1.00 22.26 16 GLU C N 1
ATOM 623 C CA . GLU C 1 17 ? 23.103 24.556 21.012 1.00 23.46 16 GLU C CA 1
ATOM 624 C C . GLU C 1 17 ? 23.025 25.549 19.841 1.00 21.01 16 GLU C C 1
ATOM 625 O O . GLU C 1 17 ? 23.082 26.766 20.095 1.00 22.33 16 GLU C O 1
ATOM 631 N N . ILE C 1 18 ? 22.928 25.064 18.608 1.00 19.23 17 ILE C N 1
ATOM 632 C CA . ILE C 1 18 ? 22.748 25.947 17.461 1.00 18.51 17 ILE C CA 1
ATOM 633 C C . ILE C 1 18 ? 21.423 26.708 17.611 1.00 18.90 17 ILE C C 1
ATOM 634 O O . ILE C 1 18 ? 21.396 27.937 17.377 1.00 19.87 17 ILE C O 1
ATOM 639 N N . ALA C 1 19 ? 20.335 26.016 17.991 1.00 20.02 18 ALA C N 1
ATOM 640 C CA . ALA C 1 19 ? 19.047 26.713 18.169 1.00 20.86 18 ALA C CA 1
ATOM 641 C C . ALA C 1 19 ? 19.198 27.801 19.227 1.00 20.51 18 ALA C C 1
ATOM 642 O O . ALA C 1 19 ? 18.699 28.925 19.066 1.00 21.86 18 ALA C O 1
ATOM 644 N N . TRP C 1 20 ? 19.865 27.502 20.326 1.00 21.99 19 TRP C N 1
ATOM 645 C CA . TRP C 1 20 ? 20.045 28.509 21.404 1.00 24.40 19 TRP C CA 1
ATOM 646 C C . TRP C 1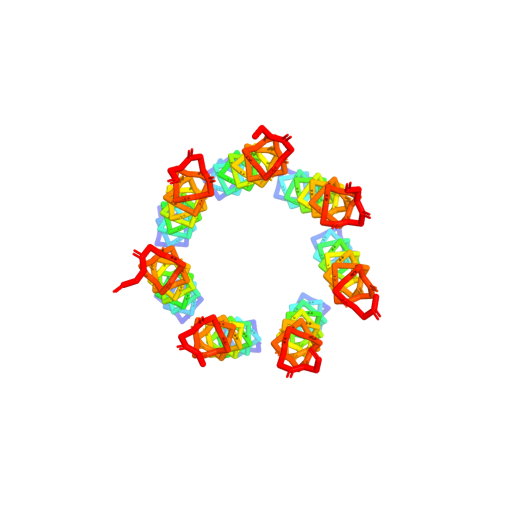 20 ? 20.845 29.737 20.884 1.00 22.88 19 TRP C C 1
ATOM 647 O O . TRP C 1 20 ? 20.547 30.893 21.225 1.00 25.64 19 TRP C O 1
ATOM 658 N N . ALA C 1 21 ? 21.882 29.483 20.101 1.00 21.93 20 ALA C N 1
ATOM 659 C CA . ALA C 1 21 ? 22.690 30.545 19.549 1.00 20.91 20 ALA C CA 1
ATOM 660 C C . ALA C 1 21 ? 21.883 31.394 18.605 1.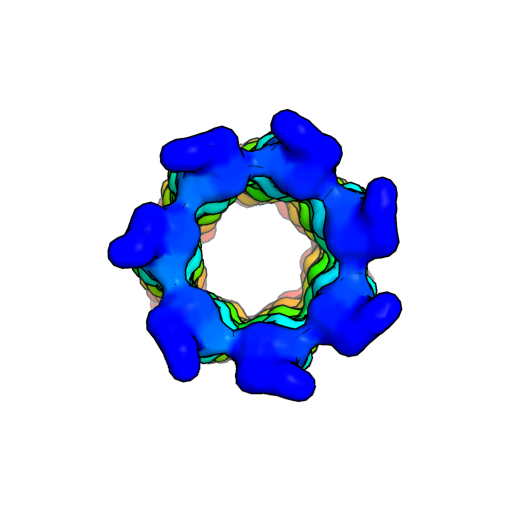00 21.83 20 ALA C C 1
ATOM 661 O O . ALA C 1 21 ? 22.062 32.636 18.430 1.00 22.13 20 ALA C O 1
ATOM 663 N N . LEU C 1 22 ? 20.970 30.796 17.831 1.00 20.59 21 LEU C N 1
ATOM 664 C CA . LEU C 1 22 ? 20.090 31.548 16.930 1.00 20.92 21 LEU C CA 1
ATOM 665 C C . LEU C 1 22 ? 19.147 32.438 17.789 1.00 22.30 21 LEU C C 1
ATOM 666 O O . LEU C 1 22 ? 18.890 33.591 17.328 1.00 24.41 21 LEU C O 1
ATOM 671 N N . LYS C 1 23 ? 18.654 31.843 18.894 1.00 23.82 22 LYS C N 1
ATOM 672 C CA . LYS C 1 23 ? 17.867 32.741 19.947 1.00 28.94 22 LYS C CA 1
ATOM 673 C C . LYS C 1 23 ? 18.688 33.964 20.314 1.00 27.22 22 LYS C C 1
ATOM 674 O O . LYS C 1 23 ? 18.096 35.040 20.432 1.00 27.57 22 LYS C O 1
ATOM 680 N N . GLU C 1 24 ? 19.972 33.757 20.580 1.00 27.22 23 GLU C N 1
ATOM 681 C CA . GLU C 1 24 ? 20.852 34.866 20.986 1.00 27.74 23 GLU C CA 1
ATOM 682 C C . GLU C 1 24 ? 20.915 35.906 19.882 1.00 26.71 23 GLU C C 1
ATOM 683 O O . GLU C 1 24 ? 20.948 37.133 20.170 1.00 30.16 23 GLU C O 1
ATOM 689 N N . ILE C 1 25 ? 20.997 35.485 18.619 1.00 25.98 24 ILE C N 1
ATOM 690 C CA . ILE C 1 25 ? 21.019 36.442 17.483 1.00 23.85 24 ILE C CA 1
ATOM 691 C C . ILE C 1 25 ? 19.703 37.241 17.513 1.00 24.92 24 ILE C C 1
ATOM 692 O O . ILE C 1 25 ? 19.743 38.451 17.365 1.00 26.99 24 ILE C O 1
ATOM 697 N N . ALA C 1 26 ? 18.554 36.555 17.624 1.00 23.44 25 ALA C N 1
ATOM 698 C CA . ALA C 1 26 ? 17.272 37.255 17.651 1.00 24.33 25 ALA C CA 1
ATOM 699 C C . ALA C 1 26 ? 17.230 38.288 18.765 1.00 27.64 25 ALA C C 1
ATOM 700 O O . ALA C 1 26 ? 16.791 39.437 18.544 1.00 29.91 25 ALA C O 1
ATOM 702 N N . GLN C 1 27 ? 17.684 37.894 19.952 1.00 26.95 26 GLN C N 1
ATOM 703 C CA . GLN C 1 27 ? 17.647 38.809 21.109 1.00 31.65 26 GLN C CA 1
ATOM 704 C C . GLN C 1 27 ? 18.599 39.988 20.870 1.00 32.49 26 GLN C C 1
ATOM 705 O O . GLN C 1 27 ? 18.273 41.134 21.255 1.00 35.55 26 GLN C O 1
ATOM 711 N N . ALA C 1 28 ? 19.748 39.753 20.262 1.00 34.57 27 ALA C N 1
ATOM 712 C CA . ALA C 1 28 ? 20.766 40.789 20.054 1.00 36.22 27 ALA C CA 1
ATOM 713 C C . ALA C 1 28 ? 20.252 41.798 19.034 1.00 36.18 27 ALA C C 1
ATOM 714 O O . ALA C 1 28 ? 20.471 43.003 19.214 1.00 40.32 27 ALA C O 1
ATOM 716 N N . TYR C 1 29 ? 19.549 41.342 18.019 1.00 34.06 28 TYR C N 1
ATOM 717 C CA . TYR C 1 29 ? 18.965 42.228 16.996 1.00 39.00 28 TYR C CA 1
ATOM 718 C C . TYR C 1 29 ? 17.895 43.111 17.663 1.00 44.19 28 TYR C C 1
ATOM 719 O O . TYR C 1 29 ? 17.835 44.262 17.348 1.00 61.62 28 TYR C O 1
ATOM 728 N N . LYS C 1 30 ? 17.097 42.553 18.575 1.00 50.25 29 LYS C N 1
ATOM 729 C CA . LYS C 1 30 ? 16.010 43.305 19.253 1.00 46.43 29 LYS C CA 1
ATOM 730 C C . LYS C 1 30 ? 16.602 44.329 20.216 1.00 50.48 29 LYS C C 1
ATOM 731 O O . LYS C 1 30 ? 15.942 45.288 20.498 1.00 54.76 29 LYS C O 1
ATOM 737 N N . GLY C 1 31 ? 17.802 44.097 20.724 1.00 52.56 30 GLY C N 1
ATOM 738 C CA . GLY C 1 31 ? 18.488 45.089 21.587 1.00 60.46 30 GLY C CA 1
ATOM 739 C C . GLY C 1 31 ? 19.167 46.190 20.783 1.00 71.14 30 GLY C C 1
ATOM 740 O O . GLY C 1 31 ? 19.144 46.143 19.536 1.00 75.98 30 GLY C O 1
ATOM 744 N N . GLY D 1 2 ? 35.401 2.553 17.328 1.00 71.36 1 GLY D N 1
ATOM 745 C CA . GLY D 1 2 ? 34.347 2.346 16.332 1.00 50.45 1 GLY D CA 1
ATOM 746 C C . GLY D 1 2 ? 34.413 3.567 15.421 1.00 34.79 1 GLY D C 1
ATOM 747 O O . GLY D 1 2 ? 34.162 4.691 15.898 1.00 31.48 1 GLY D O 1
ATOM 748 N N A GLU D 1 3 ? 34.824 3.380 14.170 0.50 33.33 2 GLU D N 1
ATOM 749 N N B GLU D 1 3 ? 34.854 3.405 14.169 0.50 32.41 2 GLU D N 1
ATOM 750 C CA A GLU D 1 3 ? 35.168 4.535 13.294 0.50 34.63 2 GLU D CA 1
ATOM 751 C CA B GLU D 1 3 ? 35.163 4.580 13.305 0.50 31.31 2 GLU D CA 1
ATOM 752 C C A GLU D 1 3 ? 33.885 5.298 12.934 0.50 28.86 2 GLU D C 1
ATOM 753 C C B GLU D 1 3 ? 33.874 5.311 12.937 0.50 26.95 2 GLU D C 1
ATOM 754 O O A GLU D 1 3 ? 33.966 6.516 12.728 0.50 28.55 2 GLU D O 1
ATOM 755 O O B GLU D 1 3 ? 33.946 6.519 12.722 0.50 27.00 2 GLU D O 1
ATOM 766 N N . ILE D 1 4 ? 32.743 4.609 12.788 1.00 27.66 3 ILE D N 1
ATOM 767 C CA . ILE D 1 4 ? 31.482 5.336 12.477 1.00 25.45 3 ILE D CA 1
ATOM 768 C C . ILE D 1 4 ? 31.106 6.256 13.654 1.00 24.57 3 ILE D C 1
ATOM 769 O O . ILE D 1 4 ? 30.829 7.444 13.477 1.00 24.12 3 ILE D O 1
ATOM 774 N N . ALA D 1 5 ? 31.115 5.729 14.864 1.00 26.49 4 ALA D N 1
ATOM 775 C CA . ALA D 1 5 ? 30.822 6.510 16.070 1.00 26.14 4 ALA D CA 1
ATOM 776 C C . ALA D 1 5 ? 31.798 7.680 16.178 1.00 23.80 4 ALA D C 1
ATOM 777 O O . ALA D 1 5 ? 31.377 8.790 16.506 1.00 26.49 4 ALA D O 1
ATOM 779 N N . GLN D 1 6 ? 33.093 7.429 15.931 1.00 26.85 5 GLN D N 1
ATOM 780 C CA . GLN D 1 6 ? 34.093 8.513 16.012 1.00 26.24 5 GLN D CA 1
ATOM 781 C C . GLN D 1 6 ? 33.766 9.616 15.005 1.00 24.84 5 GLN D C 1
ATOM 782 O O . GLN D 1 6 ? 33.858 10.820 15.331 1.00 25.19 5 GLN D O 1
ATOM 788 N N . ALA D 1 7 ? 33.406 9.252 13.789 1.00 23.59 6 ALA D N 1
ATOM 789 C CA . ALA D 1 7 ? 33.095 10.262 12.750 1.00 21.80 6 ALA D CA 1
ATOM 790 C C . ALA D 1 7 ? 31.830 11.030 13.139 1.00 21.05 6 ALA D C 1
ATOM 791 O O . ALA D 1 7 ? 31.757 12.225 12.895 1.00 20.96 6 ALA D O 1
ATOM 793 N N . LEU D 1 8 ? 30.844 10.334 13.720 1.00 20.94 7 LEU D N 1
ATOM 794 C CA . LEU D 1 8 ? 29.639 11.053 14.196 1.00 20.02 7 LEU D CA 1
ATOM 795 C C . LEU D 1 8 ? 29.971 12.030 15.308 1.00 20.25 7 LEU D C 1
ATOM 796 O O . LEU D 1 8 ? 29.422 13.125 15.374 1.00 20.75 7 LEU D O 1
ATOM 801 N N . LYS D 1 9 ? 30.934 11.670 16.186 1.00 22.14 8 LYS D N 1
ATOM 802 C CA . LYS D 1 9 ? 31.415 12.607 17.230 1.00 23.18 8 LYS D CA 1
ATOM 803 C C . LYS D 1 9 ? 32.083 13.832 16.570 1.00 24.41 8 LYS D C 1
ATOM 804 O O . LYS D 1 9 ? 31.927 14.935 17.044 1.00 23.15 8 LYS D O 1
ATOM 810 N N A GLU D 1 10 ? 32.811 13.625 15.478 0.50 23.94 9 GLU D N 1
ATOM 811 N N B GLU D 1 10 ? 32.812 13.624 15.477 0.50 24.26 9 GLU D N 1
ATOM 812 C CA A GLU D 1 10 ? 33.424 14.750 14.743 0.50 21.96 9 GLU D CA 1
ATOM 813 C CA B GLU D 1 10 ? 33.412 14.753 14.737 0.50 22.40 9 GLU D CA 1
ATOM 814 C C A GLU D 1 10 ? 32.332 15.656 14.175 0.50 20.40 9 GLU D C 1
ATOM 815 C C B GLU D 1 10 ? 32.323 15.658 14.184 0.50 20.26 9 GLU D C 1
ATOM 816 O O A GLU D 1 10 ? 32.506 16.874 14.137 0.50 20.85 9 GLU D O 1
ATOM 817 O O B GLU D 1 10 ? 32.507 16.877 14.145 0.50 21.17 9 GLU D O 1
ATOM 828 N N . ILE D 1 11 ? 31.239 15.082 13.687 1.00 19.62 10 ILE D N 1
ATOM 829 C CA . ILE D 1 11 ? 30.091 15.862 13.222 1.00 18.87 10 ILE D CA 1
ATOM 830 C C . ILE D 1 11 ? 29.548 16.719 14.380 1.00 18.30 10 ILE D C 1
ATOM 831 O O . ILE D 1 11 ? 29.306 17.938 14.211 1.00 18.79 10 ILE D O 1
ATOM 836 N N . ALA D 1 12 ? 29.368 16.123 15.558 1.00 19.46 11 ALA D N 1
ATOM 837 C CA . ALA D 1 12 ? 28.835 16.851 16.707 1.00 19.95 11 ALA D CA 1
ATOM 838 C C . ALA D 1 12 ? 29.804 18.005 17.046 1.00 20.98 11 ALA D C 1
ATOM 839 O O . ALA D 1 12 ? 29.358 19.127 17.337 1.00 21.24 11 ALA D O 1
ATOM 841 N N . LYS D 1 13 ? 31.130 17.768 17.000 1.00 21.62 12 LYS D N 1
ATOM 842 C CA . LYS D 1 13 ? 32.103 18.815 17.307 1.00 21.89 12 LYS D CA 1
ATOM 843 C C . LYS D 1 13 ? 32.007 19.964 16.305 1.00 20.66 12 LYS D C 1
ATOM 844 O O . LYS D 1 13 ? 32.047 21.146 16.662 1.00 21.76 12 LYS D O 1
ATOM 850 N N . ALA D 1 14 ? 31.836 19.634 15.052 1.00 19.36 13 ALA D N 1
ATOM 851 C CA . ALA D 1 14 ? 31.709 20.648 13.970 1.00 19.21 13 ALA D CA 1
ATOM 852 C C . ALA D 1 14 ? 30.421 21.490 14.186 1.00 18.00 13 ALA D C 1
ATOM 853 O O . ALA D 1 14 ? 30.424 22.721 13.967 1.00 19.27 13 ALA D O 1
ATOM 855 N N . LEU D 1 15 ? 29.347 20.832 14.626 1.00 17.60 14 LEU D N 1
ATOM 856 C CA . LEU D 1 15 ? 28.100 21.534 14.919 1.00 17.36 14 LEU D CA 1
ATOM 857 C C . LEU D 1 15 ? 28.278 22.504 16.082 1.00 18.83 14 LEU D C 1
ATOM 858 O O . LEU D 1 15 ? 27.729 23.604 16.073 1.00 19.35 14 LEU D O 1
ATOM 863 N N . LYS D 1 16 ? 29.090 22.121 17.074 1.00 20.62 15 LYS D N 1
ATOM 864 C CA . LYS D 1 16 ? 29.372 23.041 18.191 1.00 21.72 15 LYS D CA 1
ATOM 865 C C . LYS D 1 16 ? 30.155 24.259 17.677 1.00 20.97 15 LYS D C 1
ATOM 866 O O . LYS D 1 16 ? 29.967 25.369 18.163 1.00 23.07 15 LYS D O 1
ATOM 872 N N . GLU D 1 17 ? 31.023 24.053 16.689 1.00 21.09 16 GLU D N 1
ATOM 873 C CA . GLU D 1 17 ? 31.731 25.199 16.062 1.00 20.36 16 GLU D CA 1
ATOM 874 C C . GLU D 1 17 ? 30.745 26.131 15.376 1.00 19.39 16 GLU D C 1
ATOM 875 O O . GLU D 1 17 ? 30.932 27.360 15.391 1.00 20.85 16 GLU D O 1
ATOM 881 N N . ILE D 1 18 ? 29.744 25.576 14.737 1.00 18.33 17 ILE D N 1
ATOM 882 C CA . ILE D 1 18 ? 28.671 26.384 14.100 1.00 17.85 17 ILE D CA 1
ATOM 883 C C . ILE D 1 18 ? 27.950 27.187 15.192 1.00 17.97 17 ILE D C 1
ATOM 884 O O . ILE D 1 18 ? 27.730 28.399 14.994 1.00 19.75 17 ILE D O 1
ATOM 889 N N . ALA D 1 19 ? 27.619 26.569 16.324 1.00 18.63 18 ALA D N 1
ATOM 890 C CA . ALA D 1 19 ? 26.953 27.297 17.414 1.00 20.96 18 ALA D CA 1
ATOM 891 C C . ALA D 1 19 ? 27.834 28.469 17.854 1.00 20.72 18 ALA D C 1
ATOM 892 O O . ALA D 1 19 ? 27.323 29.569 18.108 1.00 21.00 18 ALA D O 1
ATOM 894 N N . TRP D 1 20 ? 29.140 28.226 18.010 1.00 21.05 19 TRP D N 1
ATOM 895 C CA . TRP D 1 20 ? 30.050 29.318 18.421 1.00 22.03 19 TRP D CA 1
ATOM 896 C C . TRP D 1 20 ? 30.056 30.459 17.391 1.00 21.27 19 TRP D C 1
ATOM 897 O O . TRP D 1 20 ? 29.998 31.644 17.780 1.00 22.43 19 TRP D O 1
ATOM 908 N N . ALA D 1 21 ? 30.115 30.128 16.115 1.00 19.95 20 ALA D N 1
ATOM 909 C CA . ALA D 1 21 ? 30.135 31.153 15.057 1.00 20.38 20 ALA D CA 1
ATOM 910 C C . ALA D 1 21 ? 28.818 31.964 15.086 1.00 20.36 20 ALA D C 1
ATOM 911 O O . ALA D 1 21 ? 28.851 33.170 14.828 1.00 21.20 20 ALA D O 1
ATOM 913 N N . LEU D 1 22 ? 27.689 31.316 15.380 1.00 19.14 21 LEU D N 1
ATOM 914 C CA . LEU D 1 22 ? 26.432 32.029 15.544 1.00 19.64 21 LEU D CA 1
ATOM 915 C C . LEU D 1 22 ? 26.477 32.984 16.738 1.00 19.92 21 LEU D C 1
ATOM 916 O O . LEU D 1 22 ? 25.929 34.098 16.683 1.00 21.91 21 LEU D O 1
ATOM 921 N N . LYS D 1 23 ? 27.073 32.556 17.844 1.00 20.13 22 LYS D N 1
ATOM 922 C CA . LYS D 1 23 ? 27.282 33.495 19.001 1.00 20.07 22 LYS D CA 1
ATOM 923 C C . LYS D 1 23 ? 28.133 34.668 18.565 1.00 21.59 22 LYS D C 1
ATOM 924 O O . LYS D 1 23 ? 27.891 35.785 19.039 1.00 25.09 22 LYS D O 1
ATOM 930 N N . GLU D 1 24 ? 29.128 34.448 17.683 1.00 23.34 23 GLU D N 1
ATOM 931 C CA . GLU D 1 24 ? 29.958 35.585 17.173 1.00 24.67 23 GLU D CA 1
ATOM 932 C C . GLU D 1 24 ? 29.070 36.556 16.374 1.00 24.62 23 GLU D C 1
ATOM 933 O O . GLU D 1 24 ? 29.219 37.777 16.460 1.00 26.83 23 GLU D O 1
ATOM 939 N N . ILE D 1 25 ? 28.130 36.029 15.611 1.00 23.29 24 ILE D N 1
ATOM 940 C CA . ILE D 1 25 ? 27.151 36.889 14.890 1.00 24.20 24 ILE D CA 1
ATOM 941 C C . ILE D 1 25 ? 26.321 37.699 15.914 1.00 23.32 24 ILE D C 1
ATOM 942 O O . ILE D 1 25 ? 26.174 38.933 15.743 1.00 29.29 24 ILE D O 1
ATOM 947 N N . ALA D 1 26 ? 25.815 37.062 16.945 1.00 24.85 25 ALA D N 1
ATOM 948 C CA . ALA D 1 26 ? 25.031 37.780 17.973 1.00 25.40 25 ALA D CA 1
ATOM 949 C C . ALA D 1 26 ? 25.883 38.894 18.597 1.00 29.45 25 ALA D C 1
ATOM 950 O O . ALA D 1 26 ? 25.395 39.993 18.832 1.00 31.60 25 ALA D O 1
ATOM 952 N N . GLN D 1 27 ? 27.154 38.595 18.887 1.00 29.06 26 GLN D N 1
ATOM 953 C CA . GLN D 1 27 ? 28.058 39.582 19.493 1.00 29.59 26 GLN D CA 1
ATOM 954 C C . GLN D 1 27 ? 28.272 40.746 18.533 1.00 30.91 26 GLN D C 1
ATOM 955 O O . GLN D 1 27 ? 28.424 41.895 19.015 1.00 33.04 26 GLN D O 1
ATOM 961 N N . ALA D 1 28 ? 28.282 40.515 17.226 1.00 32.76 27 ALA D N 1
ATOM 962 C CA . ALA D 1 28 ? 28.421 41.577 16.214 1.00 36.76 27 ALA D CA 1
ATOM 963 C C . ALA D 1 28 ? 27.237 42.545 16.314 1.00 46.46 27 ALA D C 1
ATOM 964 O O . ALA D 1 28 ? 27.446 43.769 16.264 1.00 49.33 27 ALA D O 1
ATOM 966 N N . TYR D 1 29 ? 26.032 42.019 16.460 1.00 51.55 28 TYR D N 1
ATOM 967 C CA . TYR D 1 29 ? 24.825 42.854 16.637 1.00 59.06 28 TYR D CA 1
ATOM 968 C C . TYR D 1 29 ? 24.916 43.664 17.921 1.00 60.38 28 TYR D C 1
ATOM 969 O O . TYR D 1 29 ? 24.521 44.812 17.913 1.00 77.58 28 TYR D O 1
ATOM 978 N N . LYS D 1 30 ? 25.408 43.064 18.997 1.00 54.20 29 LYS D N 1
ATOM 979 C CA . LYS D 1 30 ? 25.531 43.723 20.324 1.00 65.50 29 LYS D CA 1
ATOM 980 C C . LYS D 1 30 ? 26.540 44.877 20.249 1.00 67.84 29 LYS D C 1
ATOM 981 O O . LYS D 1 30 ? 26.373 45.839 21.009 1.00 69.41 29 LYS D O 1
ATOM 987 N N . GLY D 1 31 ? 27.504 44.809 19.315 1.00 58.77 30 GLY D N 1
ATOM 991 N N . GLY E 1 2 ? 36.744 2.788 6.825 1.00 40.93 1 GLY E N 1
ATOM 992 C CA . GLY E 1 2 ? 35.688 2.418 5.787 1.00 36.26 1 GLY E CA 1
ATOM 993 C C . GLY E 1 2 ? 35.079 3.622 5.069 1.00 30.29 1 GLY E C 1
ATOM 994 O O . GLY E 1 2 ? 35.218 4.768 5.533 1.00 29.67 1 GLY E O 1
ATOM 995 N N A GLU E 1 3 ? 34.377 3.373 3.963 0.50 30.53 2 GLU E N 1
ATOM 996 N N B GLU E 1 3 ? 34.377 3.349 3.960 0.50 31.59 2 GLU E N 1
ATOM 997 C CA A GLU E 1 3 ? 33.858 4.465 3.108 0.50 29.73 2 GLU E CA 1
ATOM 998 C CA B GLU E 1 3 ? 33.800 4.399 3.088 0.50 31.53 2 GLU E CA 1
ATOM 999 C C A GLU E 1 3 ? 32.737 5.214 3.842 0.50 27.34 2 GLU E C 1
ATOM 1000 C C B GLU E 1 3 ? 32.730 5.203 3.841 0.50 29.09 2 GLU E C 1
ATOM 1001 O O A GLU E 1 3 ? 32.585 6.406 3.569 0.50 26.61 2 GLU E O 1
ATOM 1002 O O B GLU E 1 3 ? 32.575 6.394 3.559 0.50 28.04 2 GLU E O 1
ATOM 1013 N N . ILE E 1 4 ? 31.923 4.551 4.679 1.00 27.27 3 ILE E N 1
ATOM 1014 C CA . ILE E 1 4 ? 30.844 5.279 5.404 1.00 26.22 3 ILE E CA 1
ATOM 1015 C C . ILE E 1 4 ? 31.510 6.284 6.387 1.00 25.78 3 ILE E C 1
ATOM 1016 O O . ILE E 1 4 ? 31.144 7.466 6.430 1.00 23.99 3 ILE E O 1
ATOM 1021 N N . ALA E 1 5 ? 32.494 5.818 7.148 1.00 25.82 4 ALA E N 1
ATOM 1022 C CA . ALA E 1 5 ? 33.175 6.669 8.110 1.00 24.85 4 ALA E CA 1
ATOM 1023 C C . ALA E 1 5 ? 33.847 7.828 7.367 1.00 23.77 4 ALA E C 1
ATOM 1024 O O . ALA E 1 5 ? 33.815 8.977 7.834 1.00 24.06 4 ALA E O 1
ATOM 1026 N N A GLN E 1 6 ? 34.493 7.541 6.225 0.50 24.45 5 GLN E N 1
ATOM 1027 N N B GLN E 1 6 ? 34.499 7.546 6.230 0.50 24.68 5 GLN E N 1
ATOM 1028 C CA A GLN E 1 6 ? 35.134 8.608 5.433 0.50 24.78 5 GLN E CA 1
ATOM 1029 C CA B GLN E 1 6 ? 35.144 8.593 5.408 0.50 25.62 5 GLN E CA 1
ATOM 1030 C C A GLN E 1 6 ? 34.117 9.642 4.987 0.50 24.47 5 GLN E C 1
ATOM 1031 C C B GLN E 1 6 ? 34.123 9.638 4.981 0.50 24.43 5 GLN E C 1
ATOM 1032 O O A GLN E 1 6 ? 34.398 10.842 5.032 0.50 23.52 5 GLN E O 1
ATOM 1033 O O B GLN E 1 6 ? 34.415 10.848 5.013 0.50 23.27 5 GLN E O 1
ATOM 1044 N N . ALA E 1 7 ? 32.947 9.194 4.535 1.00 22.88 6 ALA E N 1
ATOM 1045 C CA . ALA E 1 7 ? 31.915 10.144 4.059 1.00 20.16 6 ALA E CA 1
ATOM 1046 C C . ALA E 1 7 ? 31.411 10.983 5.233 1.00 19.38 6 ALA E C 1
ATOM 1047 O O . ALA E 1 7 ? 31.149 12.199 5.066 1.00 20.51 6 ALA E O 1
ATOM 1049 N N . LEU E 1 8 ? 31.273 10.390 6.408 1.00 19.68 7 LEU E N 1
ATOM 1050 C CA . LEU E 1 8 ? 30.854 11.120 7.605 1.00 18.93 7 LEU E CA 1
ATOM 1051 C C . LEU E 1 8 ? 31.916 12.184 7.984 1.00 19.47 7 LEU E C 1
ATOM 1052 O O . LEU E 1 8 ? 31.579 13.289 8.375 1.00 19.75 7 LEU E O 1
ATOM 1057 N N . LYS E 1 9 ? 33.210 11.842 7.799 1.00 21.19 8 LYS E N 1
ATOM 1058 C CA . LYS E 1 9 ? 34.261 12.829 8.038 1.00 21.70 8 LYS E CA 1
ATOM 1059 C C . LYS E 1 9 ? 34.171 13.990 7.043 1.00 20.89 8 LYS E C 1
ATOM 1060 O O . LYS E 1 9 ? 34.402 15.131 7.424 1.00 21.52 8 LYS E O 1
ATOM 1066 N N A GLU E 1 10 ? 33.787 13.696 5.799 0.50 20.53 9 GLU E N 1
ATOM 1067 N N B GLU E 1 10 ? 33.803 13.691 5.787 0.50 21.28 9 GLU E N 1
ATOM 1068 C CA A GLU E 1 10 ? 33.587 14.759 4.793 0.50 20.86 9 GLU E CA 1
ATOM 1069 C CA B GLU E 1 10 ? 33.579 14.736 4.756 0.50 22.03 9 GLU E CA 1
ATOM 1070 C C A GLU E 1 10 ? 32.436 15.677 5.238 0.50 18.72 9 GLU E C 1
ATOM 1071 C C B GLU E 1 10 ? 32.442 15.671 5.233 0.50 19.06 9 GLU E C 1
ATOM 1072 O O A GLU E 1 10 ? 32.495 16.893 5.026 0.50 19.85 9 GLU E O 1
ATOM 1073 O O B GLU E 1 10 ? 32.514 16.902 5.030 0.50 20.21 9 GLU E O 1
ATOM 1084 N N . ILE E 1 11 ? 31.389 15.097 5.792 1.00 18.22 10 ILE E N 1
ATOM 1085 C CA . IL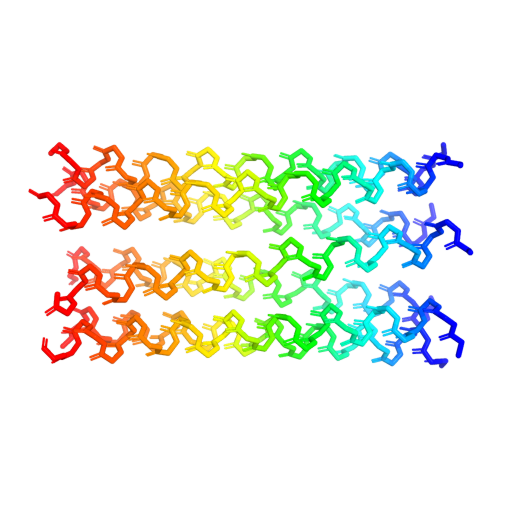E E 1 11 ? 30.270 15.885 6.342 1.00 17.39 10 ILE E CA 1
ATOM 1086 C C . ILE E 1 11 ? 30.783 16.810 7.459 1.00 17.43 10 ILE E C 1
ATOM 1087 O O . ILE E 1 11 ? 30.477 17.994 7.497 1.00 17.94 10 ILE E O 1
ATOM 1092 N N . ALA E 1 12 ? 31.586 16.272 8.389 1.00 17.68 11 ALA E N 1
ATOM 1093 C CA . ALA E 1 12 ? 32.127 17.079 9.475 1.00 18.97 11 ALA E CA 1
ATOM 1094 C C . ALA E 1 12 ? 32.966 18.248 8.893 1.00 18.29 11 ALA E C 1
ATOM 1095 O O . ALA E 1 12 ? 32.864 19.368 9.354 1.00 19.19 11 ALA E O 1
ATOM 1097 N N . LYS E 1 13 ? 33.790 17.969 7.872 1.00 18.75 12 LYS E N 1
ATOM 1098 C CA . LYS E 1 13 ? 34.605 19.015 7.259 1.00 19.71 12 LYS E CA 1
ATOM 1099 C C . LYS E 1 13 ? 33.754 20.103 6.633 1.00 18.70 12 LYS E C 1
ATOM 1100 O O . LYS E 1 13 ? 33.990 21.294 6.774 1.00 20.69 12 LYS E O 1
ATOM 1106 N N . ALA E 1 14 ? 32.659 19.702 5.997 1.00 17.88 13 ALA E N 1
ATOM 1107 C CA . ALA E 1 14 ? 31.732 20.666 5.345 1.00 16.60 13 ALA E CA 1
ATOM 1108 C C . ALA E 1 14 ? 31.033 21.506 6.423 1.00 16.41 13 ALA E C 1
ATOM 1109 O O . ALA E 1 14 ? 30.809 22.728 6.205 1.00 18.41 13 ALA E O 1
ATOM 1111 N N . LEU E 1 15 ? 30.694 20.918 7.574 1.00 16.47 14 LEU E N 1
ATOM 1112 C CA . LEU E 1 15 ? 30.119 21.674 8.684 1.00 17.11 14 LEU E CA 1
ATOM 1113 C C . LEU E 1 15 ? 31.092 22.719 9.207 1.00 17.06 14 LEU E C 1
ATOM 1114 O O . LEU E 1 15 ? 30.721 23.832 9.550 1.00 17.97 14 LEU E O 1
ATOM 1119 N N . LYS E 1 16 ? 32.362 22.375 9.278 1.00 18.23 15 LYS E N 1
ATOM 1120 C CA . LYS E 1 16 ? 33.412 23.340 9.687 1.00 19.86 15 LYS E CA 1
ATOM 1121 C C . LYS E 1 16 ? 33.455 24.501 8.663 1.00 20.14 15 LYS E C 1
ATOM 1122 O O . LYS E 1 16 ? 33.617 25.657 9.075 1.00 21.29 15 LYS E O 1
ATOM 1128 N N . GLU E 1 17 ? 33.295 24.211 7.383 1.00 18.87 16 GLU E N 1
ATOM 1129 C CA . GLU E 1 17 ? 33.276 25.261 6.350 1.00 19.58 16 GLU E CA 1
ATOM 1130 C C . GLU E 1 17 ? 32.076 26.197 6.609 1.00 18.69 16 GLU E C 1
ATOM 1131 O O . GLU E 1 17 ? 32.174 27.429 6.404 1.00 19.96 16 GLU E O 1
ATOM 1137 N N . ILE E 1 18 ? 30.933 25.638 7.019 1.00 17.46 17 ILE E N 1
ATOM 1138 C CA . ILE E 1 18 ? 29.766 26.452 7.374 1.00 17.01 17 ILE E CA 1
ATOM 1139 C C . ILE E 1 18 ? 30.114 27.362 8.559 1.00 17.06 17 ILE E C 1
ATOM 1140 O O . ILE E 1 18 ? 29.797 28.558 8.539 1.00 19.16 17 ILE E O 1
ATOM 1145 N N . ALA E 1 19 ? 30.792 26.825 9.580 1.00 17.53 18 ALA E N 1
ATOM 1146 C CA . ALA E 1 19 ? 31.188 27.648 10.738 1.00 19.22 18 ALA E CA 1
ATOM 1147 C C . ALA E 1 19 ? 32.067 28.826 10.290 1.00 19.59 18 ALA E C 1
ATOM 1148 O O . ALA E 1 19 ? 31.860 29.962 10.717 1.00 20.97 18 ALA E O 1
ATOM 1150 N N . TRP E 1 20 ? 33.021 28.547 9.390 1.00 20.47 19 TRP E N 1
ATOM 1151 C CA . TRP E 1 20 ? 33.894 29.605 8.886 1.00 21.29 19 TRP E CA 1
ATOM 1152 C C . TRP E 1 20 ? 33.117 30.686 8.143 1.00 20.75 19 TRP E C 1
ATOM 1153 O O . TRP E 1 20 ? 33.349 31.897 8.308 1.00 24.55 19 TRP E O 1
ATOM 1164 N N . ALA E 1 21 ? 32.152 30.248 7.331 1.00 19.40 20 ALA E N 1
ATOM 1165 C CA . ALA E 1 21 ? 31.316 31.204 6.575 1.00 20.15 20 ALA E CA 1
ATOM 1166 C C . ALA E 1 21 ? 30.481 32.060 7.521 1.00 19.22 20 ALA E C 1
ATOM 1167 O O . ALA E 1 21 ? 30.296 33.274 7.260 1.00 21.10 20 ALA E O 1
ATOM 1169 N N . LEU E 1 22 ? 29.983 31.463 8.609 1.00 19.18 21 LEU E N 1
ATOM 1170 C CA . LEU E 1 22 ? 29.217 32.239 9.586 1.00 19.94 21 LEU E CA 1
ATOM 1171 C C . LEU E 1 22 ? 30.108 33.277 10.258 1.00 21.58 21 LEU E C 1
ATOM 1172 O O . LEU E 1 22 ? 29.643 34.403 10.533 1.00 23.42 21 LEU E O 1
ATOM 1177 N N . LYS E 1 23 ? 31.373 32.948 10.490 1.00 22.71 22 LYS E N 1
ATOM 1178 C CA . LYS E 1 23 ? 32.315 33.940 11.034 1.00 26.30 22 LYS E CA 1
ATOM 1179 C C . LYS E 1 23 ? 32.493 35.087 10.030 1.00 25.33 22 LYS E C 1
ATOM 1180 O O . LYS E 1 23 ? 32.642 36.243 10.476 1.00 29.47 22 LYS E O 1
ATOM 1186 N N . GLU E 1 24 ? 32.478 34.800 8.733 1.00 25.00 23 GLU E N 1
ATOM 1187 C CA . GLU E 1 24 ? 32.577 35.879 7.701 1.00 26.21 23 GLU E CA 1
ATOM 1188 C C . GLU E 1 24 ? 31.342 36.813 7.809 1.00 24.80 23 GLU E C 1
ATOM 1189 O O . GLU E 1 24 ? 31.464 38.050 7.670 1.00 30.20 23 GLU E O 1
ATOM 1195 N N . ILE E 1 25 ? 30.171 36.266 8.068 1.00 24.30 24 ILE E N 1
ATOM 1196 C CA . ILE E 1 25 ? 28.955 37.080 8.273 1.00 23.45 24 ILE E CA 1
ATOM 1197 C C . ILE E 1 25 ? 29.141 37.935 9.519 1.00 26.75 24 ILE E C 1
ATOM 1198 O O . ILE E 1 25 ? 28.797 39.142 9.471 1.00 29.27 24 ILE E O 1
ATOM 1203 N N . ALA E 1 26 ? 29.612 37.365 10.627 1.00 26.24 25 ALA E N 1
ATOM 1204 C CA . ALA E 1 26 ? 29.802 38.143 11.863 1.00 29.90 25 ALA E CA 1
ATOM 1205 C C . ALA E 1 26 ? 30.734 39.299 11.559 1.00 32.79 25 ALA E C 1
ATOM 1206 O O . ALA E 1 26 ? 30.393 40.438 12.016 1.00 33.99 25 ALA E O 1
ATOM 1208 N N . GLN E 1 27 ? 31.814 39.055 10.819 1.00 33.36 26 GLN E N 1
ATOM 1209 C CA . GLN E 1 27 ? 32.778 40.129 10.544 1.00 41.98 26 GLN E CA 1
ATOM 1210 C C . GLN E 1 27 ? 32.117 41.233 9.685 1.00 38.65 26 GLN E C 1
ATOM 1211 O O . GLN E 1 27 ? 32.369 42.445 9.942 1.00 48.84 26 GLN E O 1
ATOM 1217 N N . ALA E 1 28 ? 31.262 40.819 8.744 1.00 34.67 27 ALA E N 1
ATOM 1218 C CA . ALA E 1 28 ? 30.543 41.765 7.878 1.00 37.46 27 ALA E CA 1
ATOM 1219 C C . ALA E 1 28 ? 29.594 42.630 8.701 1.00 37.40 27 ALA E C 1
ATOM 1220 O O . ALA E 1 28 ? 29.566 43.837 8.468 1.00 45.51 27 ALA E O 1
ATOM 1222 N N . TYR E 1 29 ? 28.841 42.034 9.595 1.00 38.16 28 TYR E N 1
ATOM 1223 C CA . TYR E 1 29 ? 27.851 42.763 10.433 1.00 39.24 28 TYR E CA 1
ATOM 1224 C C . TYR E 1 29 ? 28.612 43.779 11.296 1.00 47.19 28 TYR E C 1
ATOM 1225 O O . TYR E 1 29 ? 28.120 44.905 11.457 1.00 56.41 28 TYR E O 1
ATOM 1234 N N . LYS E 1 30 ? 29.808 43.420 11.795 1.00 43.97 29 LYS E N 1
ATOM 1235 C CA . LYS E 1 30 ? 30.620 44.304 12.667 1.00 56.05 29 LYS E CA 1
ATOM 1236 C C . LYS E 1 30 ? 31.154 45.494 11.872 1.00 56.39 29 LYS E C 1
ATOM 1237 O O . LYS E 1 30 ? 31.325 46.564 12.460 1.00 64.64 29 LYS E O 1
ATOM 1243 N N . GLY E 1 31 ? 31.445 45.286 10.591 1.00 61.68 30 GLY E N 1
ATOM 1244 C CA . GLY E 1 31 ? 32.020 46.354 9.745 1.00 73.44 30 GLY E CA 1
ATOM 1245 C C . GLY E 1 31 ? 30.925 47.232 9.177 1.00 72.34 30 GLY E C 1
ATOM 1246 O O . GLY E 1 31 ? 31.209 48.317 8.695 1.00 94.16 30 GLY E O 1
ATOM 1250 N N . GLY F 1 2 ? 29.807 2.290 -1.937 1.00 44.64 1 GLY F N 1
ATOM 1251 C CA . GLY F 1 2 ? 28.352 1.868 -1.881 1.00 41.56 1 GLY F CA 1
ATOM 1252 C C . GLY F 1 2 ? 27.335 3.011 -1.896 1.00 34.02 1 GLY F C 1
ATOM 1253 O O . GLY F 1 2 ? 27.727 4.194 -1.809 1.00 29.69 1 GLY F O 1
ATOM 1254 N N . GLU F 1 3 ? 26.057 2.688 -1.967 1.00 34.70 2 GLU F N 1
ATOM 1255 C CA . GLU F 1 3 ? 25.007 3.726 -2.168 1.00 32.03 2 GLU F CA 1
ATOM 1256 C C . GLU F 1 3 ? 24.881 4.581 -0.903 1.00 27.88 2 GLU F C 1
ATOM 1257 O O . GLU F 1 3 ? 24.526 5.770 -1.014 1.00 28.02 2 GLU F O 1
ATOM 1263 N N . ILE F 1 4 ? 25.088 4.009 0.293 1.00 28.86 3 ILE F N 1
ATOM 1264 C CA . ILE F 1 4 ? 24.960 4.825 1.525 1.00 25.45 3 ILE F CA 1
ATOM 1265 C C . ILE F 1 4 ? 26.115 5.868 1.552 1.00 24.64 3 ILE F C 1
ATOM 1266 O O . ILE F 1 4 ? 25.889 7.052 1.777 1.00 23.62 3 ILE F O 1
ATOM 1271 N N . ALA F 1 5 ? 27.326 5.414 1.264 1.00 26.23 4 ALA F N 1
ATOM 1272 C CA . ALA F 1 5 ? 28.474 6.337 1.249 1.00 25.25 4 ALA F CA 1
ATOM 1273 C C . ALA F 1 5 ? 28.246 7.396 0.161 1.00 24.10 4 ALA F C 1
ATOM 1274 O O . ALA F 1 5 ? 28.572 8.569 0.396 1.00 25.40 4 ALA F O 1
ATOM 1276 N N . GLN F 1 6 ? 27.739 7.011 -1.010 1.00 24.93 5 GLN F N 1
ATOM 1277 C CA . GLN F 1 6 ? 27.487 8.007 -2.088 1.00 26.12 5 GLN F CA 1
ATOM 1278 C C . GLN F 1 6 ? 26.475 9.047 -1.608 1.00 24.17 5 GLN F C 1
ATOM 1279 O O . GLN F 1 6 ? 26.638 10.245 -1.869 1.00 24.11 5 GLN F O 1
ATOM 1285 N N . ALA F 1 7 ? 25.406 8.619 -0.930 1.00 22.52 6 ALA F N 1
ATOM 1286 C CA . ALA F 1 7 ? 24.388 9.560 -0.447 1.00 20.60 6 ALA F CA 1
ATOM 1287 C C . ALA F 1 7 ? 24.986 10.485 0.602 1.00 19.57 6 ALA F C 1
ATOM 1288 O O . ALA F 1 7 ? 24.652 11.675 0.641 1.00 20.76 6 ALA F O 1
ATOM 1290 N N . LEU F 1 8 ? 25.834 9.956 1.482 1.00 20.33 7 LEU F N 1
ATOM 1291 C CA . LEU F 1 8 ? 26.508 10.787 2.484 1.00 20.24 7 LEU F CA 1
ATOM 1292 C C . LEU F 1 8 ? 27.435 11.822 1.798 1.00 18.43 7 LEU F C 1
ATOM 1293 O O . LEU F 1 8 ? 27.506 12.966 2.242 1.00 19.41 7 LEU F O 1
ATOM 1298 N N . LYS F 1 9 ? 28.078 11.443 0.692 1.00 20.80 8 LYS F N 1
ATOM 1299 C CA . LYS F 1 9 ? 28.903 12.400 -0.071 1.00 21.74 8 LYS F CA 1
ATOM 1300 C C . LYS F 1 9 ? 28.003 13.497 -0.664 1.00 20.18 8 LYS F C 1
ATOM 1301 O O . LYS F 1 9 ? 28.393 14.644 -0.733 1.00 21.73 8 LYS F O 1
ATOM 1307 N N . GLU F 1 10 ? 26.786 13.142 -1.111 1.00 20.95 9 GLU F N 1
ATOM 1308 C CA . GLU F 1 10 ? 25.830 14.139 -1.611 1.00 21.35 9 GLU F CA 1
ATOM 1309 C C . GLU F 1 10 ? 25.438 15.114 -0.499 1.00 18.72 9 GLU F C 1
ATOM 1310 O O . GLU F 1 10 ? 25.286 16.332 -0.749 1.00 19.79 9 GLU F O 1
ATOM 1316 N N . ILE F 1 11 ? 25.280 14.605 0.710 1.00 18.72 10 ILE F N 1
ATOM 1317 C CA . ILE F 1 11 ? 25.002 15.474 1.865 1.00 17.16 10 ILE F CA 1
ATOM 1318 C C . ILE F 1 11 ? 26.174 16.445 2.090 1.00 16.64 10 ILE F C 1
ATOM 1319 O O . ILE F 1 11 ? 25.986 17.639 2.271 1.00 16.99 10 ILE F O 1
ATOM 1324 N N . ALA F 1 12 ? 27.389 15.925 2.047 1.00 18.28 11 ALA F N 1
ATOM 1325 C CA . ALA F 1 12 ? 28.580 16.797 2.200 1.00 18.70 11 ALA F CA 1
ATOM 1326 C C . ALA F 1 12 ? 28.627 17.867 1.121 1.00 17.60 11 ALA F C 1
ATOM 1327 O O . ALA F 1 12 ? 28.886 19.052 1.436 1.00 18.61 11 ALA F O 1
ATOM 1329 N N . LYS F 1 13 ? 28.304 17.502 -0.133 1.00 18.14 12 LYS F N 1
ATOM 1330 C CA . LYS F 1 13 ? 28.296 18.476 -1.239 1.00 18.79 12 LYS F CA 1
ATOM 1331 C C . LYS F 1 13 ? 27.267 19.573 -0.970 1.00 17.79 12 LYS F C 1
ATOM 1332 O O . LYS F 1 13 ? 27.497 20.768 -1.194 1.00 18.70 12 LYS F O 1
ATOM 1338 N N . ALA F 1 14 ? 26.080 19.176 -0.506 1.00 17.32 13 ALA F N 1
ATOM 1339 C CA . ALA F 1 14 ? 24.996 20.138 -0.222 1.00 17.00 13 ALA F CA 1
ATOM 1340 C C . ALA F 1 14 ? 25.420 21.077 0.922 1.00 15.56 13 ALA F C 1
ATOM 1341 O O . ALA F 1 14 ? 25.117 22.283 0.890 1.00 16.45 13 ALA F O 1
ATOM 1343 N N . LEU F 1 15 ? 26.102 20.545 1.934 1.00 16.00 14 LEU F N 1
ATOM 1344 C CA . LEU F 1 15 ? 26.577 21.390 3.015 1.00 16.41 14 LEU F CA 1
ATOM 1345 C C . LEU F 1 15 ? 27.613 22.423 2.513 1.00 15.98 14 LEU F C 1
ATOM 1346 O O . LEU F 1 15 ? 27.627 23.566 2.989 1.00 16.80 14 LEU F O 1
ATOM 1351 N N . LYS F 1 16 ? 28.445 22.037 1.551 1.00 16.44 15 LYS 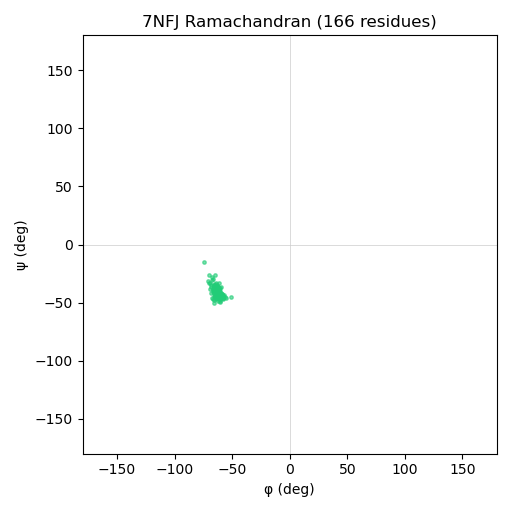F N 1
ATOM 1352 C CA . LYS F 1 16 ? 29.373 23.013 0.948 1.00 18.01 15 LYS F CA 1
ATOM 1353 C C . LYS F 1 16 ? 28.624 24.101 0.191 1.00 17.30 15 LYS F C 1
ATOM 1354 O O . LYS F 1 16 ? 29.015 25.255 0.244 1.00 18.03 15 LYS F O 1
ATOM 1360 N N . GLU F 1 17 ? 27.494 23.741 -0.432 1.00 18.25 16 GLU F N 1
ATOM 1361 C CA . GLU F 1 17 ? 26.643 24.742 -1.083 1.00 18.23 16 GLU F CA 1
ATOM 1362 C C . GLU F 1 17 ? 26.078 25.735 -0.029 1.00 16.13 16 GLU F C 1
ATOM 1363 O O . GLU F 1 17 ? 25.962 26.945 -0.302 1.00 17.33 16 GLU F O 1
ATOM 1369 N N . ILE F 1 18 ? 25.703 25.226 1.130 1.00 15.77 17 ILE F N 1
ATOM 1370 C CA . ILE F 1 18 ? 25.240 26.084 2.224 1.00 15.05 17 ILE F CA 1
ATOM 1371 C C . ILE F 1 18 ? 26.369 27.044 2.662 1.00 15.84 17 ILE F C 1
ATOM 1372 O O . ILE F 1 18 ? 26.141 28.249 2.829 1.00 16.97 17 ILE F O 1
ATOM 1377 N N . ALA F 1 19 ? 27.584 26.522 2.827 1.00 16.67 18 ALA F N 1
ATOM 1378 C CA . ALA F 1 19 ? 28.737 27.368 3.178 1.00 17.40 18 ALA F CA 1
ATOM 1379 C C . ALA F 1 19 ? 28.890 28.500 2.160 1.00 16.82 18 ALA F C 1
ATOM 1380 O O . ALA F 1 19 ? 29.107 29.669 2.552 1.00 17.99 18 ALA F O 1
ATOM 1382 N N . TRP F 1 20 ? 28.798 28.152 0.875 1.00 17.16 19 TRP F N 1
ATOM 1383 C CA . TRP F 1 20 ? 28.954 29.169 -0.176 1.00 17.71 19 TRP F CA 1
ATOM 1384 C C . TRP F 1 20 ? 27.882 30.247 -0.080 1.00 16.93 19 TRP F C 1
ATOM 1385 O O . TRP F 1 20 ? 28.135 31.435 -0.185 1.00 18.02 19 TRP F O 1
ATOM 1396 N N . ALA F 1 21 ? 26.634 29.823 0.137 1.00 17.01 20 ALA F N 1
ATOM 1397 C CA . ALA F 1 21 ? 25.498 30.756 0.255 1.00 17.22 20 ALA F CA 1
ATOM 1398 C C . ALA F 1 21 ? 25.704 31.668 1.452 1.00 16.46 20 ALA F C 1
ATOM 1399 O O . ALA F 1 21 ? 25.377 32.872 1.361 1.00 17.63 20 ALA F O 1
ATOM 1401 N N . LEU F 1 22 ? 26.268 31.165 2.531 1.00 16.80 21 LEU F N 1
ATOM 1402 C CA . LEU F 1 22 ? 26.571 32.006 3.699 1.00 17.27 21 LEU F CA 1
ATOM 1403 C C . LEU F 1 22 ? 27.642 33.059 3.360 1.00 17.36 21 LEU F C 1
ATOM 1404 O O . LEU F 1 22 ? 27.542 34.230 3.796 1.00 19.23 21 LEU F O 1
ATOM 1409 N N . LYS F 1 23 ? 28.651 32.654 2.574 1.00 18.08 22 LYS F N 1
ATOM 1410 C CA . LYS F 1 23 ? 29.630 33.630 2.098 1.00 19.25 22 LYS F CA 1
ATOM 1411 C C . LYS F 1 23 ? 28.964 34.704 1.228 1.00 18.11 22 LYS F C 1
ATOM 1412 O O . LYS F 1 23 ? 29.365 35.862 1.285 1.00 21.86 22 LYS F O 1
ATOM 1418 N N . GLU F 1 24 ? 27.971 34.300 0.422 1.00 19.44 23 GLU F N 1
ATOM 1419 C CA . GLU F 1 24 ? 27.240 35.284 -0.421 1.00 19.80 23 GLU F CA 1
ATOM 1420 C C . GLU F 1 24 ? 26.457 36.256 0.477 1.00 19.50 23 GLU F C 1
ATOM 1421 O O . GLU F 1 24 ? 26.392 37.440 0.147 1.00 22.52 23 GLU F O 1
ATOM 1427 N N . ILE F 1 25 ? 25.927 35.792 1.603 1.00 20.03 24 ILE F N 1
ATOM 1428 C CA . ILE F 1 25 ? 25.248 36.700 2.566 1.00 20.07 24 ILE F CA 1
ATOM 1429 C C . ILE F 1 25 ? 26.267 37.709 3.086 1.00 22.03 24 ILE F C 1
ATOM 1430 O O . ILE F 1 25 ? 25.979 38.914 3.138 1.00 24.37 24 ILE F O 1
ATOM 1435 N N . ALA F 1 26 ? 27.436 37.219 3.513 1.00 22.06 25 ALA F N 1
ATOM 1436 C CA . ALA F 1 26 ? 28.459 38.139 4.050 1.00 24.20 25 ALA F CA 1
ATOM 1437 C C . ALA F 1 26 ? 28.829 39.187 2.996 1.00 23.53 25 ALA F C 1
ATOM 1438 O O . ALA F 1 26 ? 28.932 40.373 3.331 1.00 27.19 25 ALA F O 1
ATOM 1440 N N . GLN F 1 27 ? 29.034 38.734 1.755 1.00 22.05 26 GLN F N 1
ATOM 1441 C CA . GLN F 1 27 ? 29.471 39.638 0.678 1.00 25.47 26 GLN F CA 1
ATOM 1442 C C . GLN F 1 27 ? 28.350 40.671 0.408 1.00 25.68 26 GLN F C 1
ATOM 1443 O O . GLN F 1 27 ? 28.624 41.846 0.122 1.00 29.08 26 GLN F O 1
ATOM 1449 N N . ALA F 1 28 ? 27.104 40.254 0.444 1.00 27.28 27 ALA F N 1
ATOM 1450 C CA . ALA F 1 28 ? 25.931 41.065 0.087 1.00 26.51 27 ALA F CA 1
ATOM 1451 C C . ALA F 1 28 ? 25.772 42.143 1.129 1.00 29.51 27 ALA F C 1
ATOM 1452 O O . ALA F 1 28 ? 25.448 43.285 0.790 1.00 36.00 27 ALA F O 1
ATOM 1454 N N . TYR F 1 29 ? 25.950 41.791 2.388 1.00 32.06 28 TYR F N 1
ATOM 1455 C CA . TYR F 1 29 ? 25.833 42.751 3.500 1.00 33.12 28 TYR F CA 1
ATOM 1456 C C . TYR F 1 29 ? 26.918 43.829 3.320 1.00 41.74 28 TYR F C 1
ATOM 1457 O O . TYR F 1 29 ? 26.594 44.996 3.505 1.00 39.75 28 TYR F O 1
ATOM 1466 N N . LYS F 1 30 ? 28.140 43.429 2.943 1.00 46.23 29 LYS F N 1
ATOM 1467 C CA . LYS F 1 30 ? 29.274 44.352 2.765 1.00 50.89 29 LYS F CA 1
ATOM 1468 C C . LYS F 1 30 ? 29.034 45.293 1.587 1.00 55.48 29 LYS F C 1
ATOM 1469 O O . LYS F 1 30 ? 29.547 46.396 1.622 1.00 70.01 29 LYS F O 1
ATOM 1475 N N . GLY F 1 31 ? 28.288 44.868 0.581 1.00 51.86 30 GLY F N 1
ATOM 1476 C CA . GLY F 1 31 ? 27.950 45.742 -0.563 1.00 53.12 30 GLY F CA 1
ATOM 1477 C C . GLY F 1 31 ? 26.782 46.673 -0.253 1.00 62.39 30 GLY F C 1
ATOM 1481 N N . GLY G 1 2 ? 18.498 1.357 -2.044 1.00 42.69 1 GLY G N 1
ATOM 1482 C CA . GLY G 1 2 ? 17.830 1.025 -0.716 1.00 39.28 1 GLY G CA 1
ATOM 1483 C C . GLY G 1 2 ? 17.143 2.212 -0.047 1.00 34.68 1 GLY G C 1
ATOM 1484 O O . GLY G 1 2 ? 17.429 3.368 -0.397 1.00 30.41 1 GLY G O 1
ATOM 1485 N N . GLU G 1 3 ? 16.270 1.946 0.922 1.00 31.83 2 GLU G N 1
ATOM 1486 C CA . GLU G 1 3 ? 15.429 3.002 1.543 1.00 30.86 2 GLU G CA 1
ATOM 1487 C C . GLU G 1 3 ? 16.328 3.948 2.361 1.00 28.23 2 GLU G C 1
ATOM 1488 O O . GLU G 1 3 ? 16.001 5.110 2.484 1.00 27.43 2 GLU G O 1
ATOM 1494 N N . ILE G 1 4 ? 17.390 3.432 3.001 1.00 28.11 3 ILE G N 1
ATOM 1495 C CA . ILE G 1 4 ? 18.267 4.300 3.809 1.00 25.08 3 ILE G CA 1
ATOM 1496 C C . ILE G 1 4 ? 18.992 5.288 2.864 1.00 24.50 3 ILE G C 1
ATOM 1497 O O . ILE G 1 4 ? 18.991 6.508 3.134 1.00 24.39 3 ILE G O 1
ATOM 1502 N N . ALA G 1 5 ? 19.547 4.810 1.772 1.00 25.16 4 ALA G N 1
ATOM 1503 C CA . ALA G 1 5 ? 20.246 5.663 0.794 1.00 26.06 4 ALA G CA 1
ATOM 1504 C C . ALA G 1 5 ? 19.240 6.671 0.236 1.00 25.43 4 ALA G C 1
ATOM 1505 O O . ALA G 1 5 ? 19.581 7.844 0.070 1.00 25.69 4 ALA G O 1
ATOM 1507 N N . GLN G 1 6 ? 18.007 6.233 -0.073 1.00 25.14 5 GLN G N 1
ATOM 1508 C CA . GLN G 1 6 ? 16.988 7.165 -0.618 1.00 25.57 5 GLN G CA 1
ATOM 1509 C C . GLN G 1 6 ? 16.710 8.268 0.401 1.00 25.65 5 GLN G C 1
ATOM 1510 O O . GLN G 1 6 ? 16.582 9.431 0.020 1.00 24.93 5 GLN G O 1
ATOM 1516 N N . ALA G 1 7 ? 16.553 7.919 1.661 1.00 22.54 6 ALA G N 1
ATOM 1517 C CA . ALA G 1 7 ? 16.237 8.935 2.695 1.00 21.79 6 ALA G CA 1
ATOM 1518 C C . ALA G 1 7 ? 17.425 9.891 2.838 1.00 19.56 6 ALA G C 1
ATOM 1519 O O . ALA G 1 7 ? 17.216 11.090 3.050 1.00 21.04 6 ALA G O 1
ATOM 1521 N N . LEU G 1 8 ? 18.660 9.361 2.765 1.00 20.29 7 LEU G N 1
ATOM 1522 C CA . LEU G 1 8 ? 19.831 10.250 2.820 1.00 18.48 7 LEU G CA 1
ATOM 1523 C C . LEU G 1 8 ? 19.848 11.217 1.645 1.00 19.12 7 LEU G C 1
ATOM 1524 O O . LEU G 1 8 ? 20.227 12.390 1.808 1.00 19.86 7 LEU G O 1
ATOM 1529 N N . LYS G 1 9 ? 19.456 10.750 0.442 1.00 19.81 8 LYS G N 1
ATOM 1530 C CA . LYS G 1 9 ? 19.335 11.643 -0.709 1.00 22.79 8 LYS G CA 1
ATOM 1531 C C . LYS G 1 9 ? 18.273 12.715 -0.453 1.00 21.78 8 LYS G C 1
ATOM 1532 O O . LYS G 1 9 ? 18.451 13.853 -0.883 1.00 21.77 8 LYS G O 1
ATOM 1538 N N . GLU G 1 10 ? 17.166 12.363 0.225 1.00 20.85 9 GLU G N 1
ATOM 1539 C CA A GLU G 1 10 ? 16.152 13.387 0.575 0.47 21.65 9 GLU G CA 1
ATOM 1540 C CA B GLU G 1 10 ? 16.163 13.401 0.574 0.53 21.71 9 GLU G CA 1
ATOM 1541 C C . GLU G 1 10 ? 16.756 14.435 1.540 1.00 17.88 9 GLU G C 1
ATOM 1542 O O . GLU G 1 10 ? 16.439 15.624 1.422 1.00 20.15 9 GLU G O 1
ATOM 1553 N N . ILE G 1 11 ? 17.602 14.002 2.444 1.00 17.90 10 ILE G N 1
ATOM 1554 C CA . ILE G 1 11 ? 18.307 14.950 3.331 1.00 16.94 10 ILE G CA 1
ATOM 1555 C C . ILE G 1 11 ? 19.223 15.883 2.488 1.00 16.28 10 ILE G C 1
ATOM 1556 O O . ILE G 1 11 ? 19.204 17.097 2.712 1.00 17.62 10 ILE G O 1
ATOM 1561 N N . ALA G 1 12 ? 19.940 15.342 1.517 1.00 17.47 11 ALA G N 1
ATOM 1562 C CA . ALA G 1 12 ? 20.791 16.152 0.659 1.00 17.63 11 ALA G CA 1
ATOM 1563 C C . ALA G 1 12 ? 19.951 17.176 -0.102 1.00 18.11 11 ALA G C 1
ATOM 1564 O O . ALA G 1 12 ? 20.320 18.347 -0.189 1.00 19.04 11 ALA G O 1
ATOM 1566 N N A LYS G 1 13 ? 18.776 16.764 -0.602 0.50 18.86 12 LYS G N 1
ATOM 1567 N N B LYS G 1 13 ? 18.797 16.768 -0.654 0.50 19.13 12 LYS G N 1
ATOM 1568 C CA A LYS G 1 13 ? 17.904 17.672 -1.360 0.50 20.13 12 LYS G CA 1
ATOM 1569 C CA B LYS G 1 13 ? 17.935 17.693 -1.401 0.50 20.32 12 LYS G CA 1
ATOM 1570 C C A LYS G 1 13 ? 17.413 18.786 -0.436 0.50 18.52 12 LYS G C 1
ATOM 1571 C C B LYS G 1 13 ? 17.434 18.797 -0.444 0.50 18.49 12 LYS G C 1
ATOM 1572 O O A LYS G 1 13 ? 17.357 19.958 -0.839 0.50 19.58 12 LYS G O 1
ATOM 1573 O O B LYS G 1 13 ? 17.350 20.006 -0.876 0.50 21.07 12 LYS G O 1
ATOM 1578 N N . ALA G 1 14 ? 17.058 18.466 0.795 1.00 17.73 13 ALA G N 1
ATOM 1579 C CA . ALA G 1 14 ? 16.570 19.473 1.754 1.00 17.47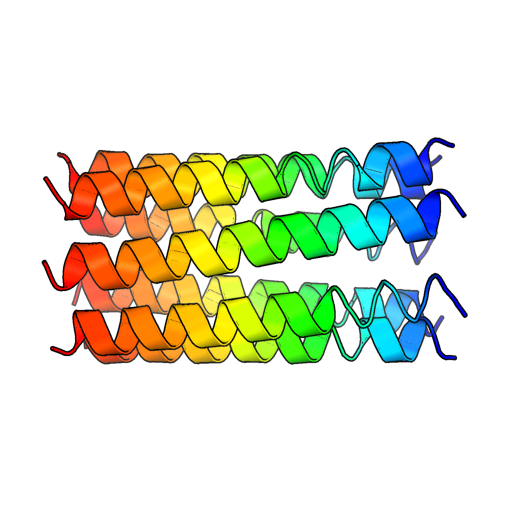 13 ALA G CA 1
ATOM 1580 C C . ALA G 1 14 ? 17.689 20.459 2.074 1.00 15.77 13 ALA G C 1
ATOM 1581 O O . ALA G 1 14 ? 17.443 21.666 2.262 1.00 17.11 13 ALA G O 1
ATOM 1583 N N . LEU G 1 15 ? 18.930 19.969 2.200 1.00 16.33 14 LEU G N 1
ATOM 1584 C CA . LEU G 1 15 ? 20.083 20.861 2.432 1.00 16.27 14 LEU G CA 1
ATOM 1585 C C . LEU G 1 15 ? 20.315 21.816 1.269 1.00 16.22 14 LEU G C 1
ATOM 1586 O O . LEU G 1 15 ? 20.610 22.989 1.461 1.00 16.56 14 LEU G O 1
ATOM 1591 N N . LYS G 1 16 ? 20.068 21.342 0.048 1.00 16.90 15 LYS G N 1
ATOM 1592 C CA . LYS G 1 16 ? 20.139 22.213 -1.134 1.00 18.64 15 LYS G CA 1
ATOM 1593 C C . LYS G 1 16 ? 19.076 23.311 -1.022 1.00 18.04 15 LYS G C 1
ATOM 1594 O O . LYS G 1 16 ? 19.308 24.454 -1.369 1.00 19.17 15 LYS G O 1
ATOM 1600 N N . GLU G 1 17 ? 17.868 22.941 -0.550 1.00 18.78 16 GLU G N 1
ATOM 1601 C CA . GLU G 1 17 ? 16.808 23.942 -0.338 1.00 19.16 16 GLU G CA 1
ATOM 1602 C C . GLU G 1 17 ? 17.226 24.999 0.684 1.00 16.53 16 GLU G C 1
ATOM 1603 O O . GLU G 1 17 ? 16.906 26.180 0.509 1.00 18.13 16 GLU G O 1
ATOM 1609 N N . ILE G 1 18 ? 17.944 24.582 1.723 1.00 16.64 17 ILE G N 1
ATOM 1610 C CA . ILE G 1 18 ? 18.482 25.526 2.691 1.00 15.69 17 ILE G CA 1
ATOM 1611 C C . ILE G 1 18 ? 19.463 26.485 1.989 1.00 16.23 17 ILE G C 1
ATOM 1612 O O . ILE G 1 18 ? 19.398 27.711 2.186 1.00 16.45 17 ILE G O 1
ATOM 1617 N N . ALA G 1 19 ? 20.360 25.953 1.156 1.00 16.41 18 ALA G N 1
ATOM 1618 C CA . ALA G 1 19 ? 21.297 26.803 0.436 1.00 16.64 18 ALA G CA 1
ATOM 1619 C C . ALA G 1 19 ? 20.547 27.811 -0.427 1.00 17.35 18 ALA G C 1
ATOM 1620 O O . ALA G 1 19 ? 20.882 29.009 -0.463 1.00 17.78 18 ALA G O 1
ATOM 1622 N N . TRP G 1 20 ? 19.487 27.374 -1.128 1.00 17.88 19 TRP G N 1
ATOM 1623 C CA . TRP G 1 20 ? 18.736 28.318 -1.982 1.00 19.51 19 TRP G CA 1
ATOM 1624 C C . TRP G 1 20 ? 18.029 29.398 -1.130 1.00 17.99 19 TRP G C 1
ATOM 1625 O O . TRP G 1 20 ? 17.950 30.591 -1.523 1.00 19.68 19 TRP G O 1
ATOM 1636 N N . ALA G 1 21 ? 17.519 29.031 0.031 1.00 17.00 20 ALA G N 1
ATOM 1637 C CA . ALA G 1 21 ? 16.876 29.987 0.939 1.00 16.49 20 ALA G CA 1
ATOM 1638 C C . ALA G 1 21 ? 17.895 31.022 1.433 1.00 15.66 20 ALA G C 1
ATOM 1639 O O . ALA G 1 21 ? 17.613 32.229 1.576 1.00 18.09 20 ALA G O 1
ATOM 1641 N N . LEU G 1 22 ? 19.107 30.576 1.719 1.00 16.49 21 LEU G N 1
ATOM 1642 C CA . LEU G 1 22 ? 20.220 31.483 2.116 1.00 15.63 21 LEU G CA 1
ATOM 1643 C C . LEU G 1 22 ? 20.547 32.430 0.985 1.00 14.70 21 LEU G C 1
ATOM 1644 O O . LEU G 1 22 ? 20.782 33.640 1.272 1.00 19.03 21 LEU G O 1
ATOM 1649 N N . LYS G 1 23 ? 20.525 31.866 -0.268 1.00 16.42 22 LYS G N 1
ATOM 1650 C CA . LYS G 1 23 ? 20.705 32.834 -1.364 1.00 19.37 22 LYS G CA 1
ATOM 1651 C C . LYS G 1 23 ? 19.619 33.917 -1.444 1.00 20.34 22 LYS G C 1
ATOM 1652 O O . LYS G 1 23 ? 19.876 35.051 -1.824 1.00 21.94 22 LYS G O 1
ATOM 1658 N N . GLU G 1 24 ? 18.371 33.577 -1.078 1.00 20.43 23 GLU G N 1
ATOM 1659 C CA . GLU G 1 24 ? 17.282 34.590 -1.023 1.00 20.52 23 GLU G CA 1
ATOM 1660 C C . GLU G 1 24 ? 17.606 35.660 0.029 1.00 20.16 23 GLU G C 1
ATOM 1661 O O . GLU G 1 24 ? 17.338 36.869 -0.175 1.00 21.65 23 GLU G O 1
ATOM 1667 N N . ILE G 1 25 ? 18.223 35.267 1.154 1.00 18.30 24 ILE G N 1
ATOM 1668 C CA . ILE G 1 25 ? 18.631 36.251 2.167 1.00 18.92 24 ILE G CA 1
ATOM 1669 C C . ILE G 1 25 ? 19.731 37.165 1.578 1.00 19.84 24 ILE G C 1
ATOM 1670 O O . ILE G 1 25 ? 19.661 38.404 1.736 1.00 21.28 24 ILE G O 1
ATOM 1675 N N . ALA G 1 26 ? 20.700 36.593 0.888 1.00 19.41 25 ALA G N 1
ATOM 1676 C CA . ALA G 1 26 ? 21.770 37.367 0.259 1.00 21.12 25 ALA G CA 1
ATOM 1677 C C . ALA G 1 26 ? 21.151 38.374 -0.721 1.00 21.76 25 ALA G C 1
ATOM 1678 O O . ALA G 1 26 ? 21.558 39.528 -0.710 1.00 25.65 25 ALA G O 1
ATOM 1680 N N . GLN G 1 27 ? 20.215 37.929 -1.560 1.00 22.23 26 GLN G N 1
ATOM 1681 C CA . GLN G 1 27 ? 19.572 38.792 -2.553 1.00 26.02 26 GLN G CA 1
ATOM 1682 C C . GLN G 1 27 ? 18.800 39.922 -1.848 1.00 25.43 26 GLN G C 1
ATOM 1683 O O . GLN G 1 27 ? 18.820 41.086 -2.324 1.00 30.41 26 GLN G O 1
ATOM 1689 N N . ALA G 1 28 ? 18.175 39.633 -0.719 1.00 24.70 27 ALA G N 1
ATOM 1690 C CA . ALA G 1 28 ? 17.435 40.642 0.062 1.00 24.82 27 ALA G CA 1
ATOM 1691 C C . ALA G 1 28 ? 18.402 41.707 0.599 1.00 26.06 27 ALA G C 1
ATOM 1692 O O . ALA G 1 28 ? 18.112 42.883 0.527 1.00 30.48 27 ALA G O 1
ATOM 1694 N N . TYR G 1 29 ? 19.545 41.267 1.119 1.00 26.42 28 TYR G N 1
ATOM 1695 C CA . TYR G 1 29 ? 20.564 42.202 1.616 1.00 28.92 28 TYR G CA 1
ATOM 1696 C C . TYR G 1 29 ? 21.094 43.080 0.469 1.00 33.91 28 TYR G C 1
ATOM 1697 O O . TYR G 1 29 ? 21.380 44.250 0.691 1.00 37.21 28 TYR G O 1
ATOM 1706 N N . LYS G 1 30 ? 21.231 42.546 -0.743 1.00 34.17 29 LYS G N 1
ATOM 1707 C CA . LYS G 1 30 ? 21.707 43.318 -1.916 1.00 38.71 29 LYS G CA 1
ATOM 1708 C C . LYS G 1 30 ? 20.676 44.375 -2.324 1.00 41.17 29 LYS G C 1
ATOM 1709 O O . LYS G 1 30 ? 21.060 45.417 -2.845 1.00 44.05 29 LYS G O 1
ATOM 1715 N N . GLY G 1 31 ? 19.402 44.139 -2.057 1.00 44.21 30 GLY G N 1
ATOM 1716 C CA . GLY G 1 31 ? 18.354 45.128 -2.380 1.00 44.19 30 GLY G CA 1
ATOM 1717 C C . GLY G 1 31 ? 18.205 46.143 -1.251 1.00 55.54 30 GLY G C 1
ATOM 1718 O O . GLY G 1 31 ? 17.468 47.087 -1.412 1.00 59.41 30 GLY G O 1
#

Solvent-accessible surface area: 9971 Å² total

Foldseek 3Di:
DVVVVVVVVVVVVVVVVVVVVVVVVVVVVD/DVVVVVVVVVVVVVVVVVVVVVVVVVVVDD/DVVVVVVVVVVVVVVVVVVVVVVVVVVVVD/DVVVVVVVVVVVVVVVVVVVVVVVVVVVD/DVVVVVVVVVVVVVVVVVVVVVVVVVVVVD/DVVVVVVVVVVVVVVVVVVVVVVVVVVVVD/DVVVVVVVVVVVVVVVVVVVVVVVVVVVVD

Radius of gyration: 16.49 Å; Cα contacts (8 Å, |Δi|>4): 415; chains: 7; bounding box: 26×46×24 Å